Protein AF-A0A9D2TYX4-F1 (afdb_monomer_lite)

Foldseek 3Di:
DLVVVLVVQLLVLLLVLVQLVVCCCQVQVDCQPLDPVSVVVLCVLSNVLSNVVSVCCVPVVDDPVCSVVSSLVSQLVSLCVRDPPPSVVSSVSSQLSCLVVVLVVVVVVVVCVVVVVCPPVCVPVCVVVVSVVSVVVVCCCVPVVPVVVVVSSVVSVVDHDDPVSVVVSSVNSNVSSVVVVVVVVVVVVVVVVVVVVVVVVVD

Sequence (203 aa):
MILLNIFGSALGILQVSLVLCLFARYIYLEKGFSSLRQLKLFWGIAAGISLVGTVCQEIFGFMEDYLLLIIISIFSFYIILTREKKRIRGIFLLFPILGFVISVFFFIVLGPLLAGYYDIESEFAWYPLMDIFAWALLLFFFFAGKNWRQKLREGGRQRSLSLWERWLLNISGIFLLILVIMLLSFKDLFTTREEGVTFLLAG

Structure (mmCIF, N/CA/C/O backbone):
data_AF-A0A9D2TYX4-F1
#
_entry.id   AF-A0A9D2TYX4-F1
#
loop_
_atom_site.group_PDB
_atom_site.id
_atom_site.type_symbol
_atom_site.label_atom_id
_atom_site.label_alt_id
_atom_site.label_comp_id
_atom_site.label_asym_id
_atom_site.label_entity_id
_atom_site.label_seq_id
_atom_site.pdbx_PDB_ins_code
_atom_site.Cartn_x
_atom_site.Cartn_y
_atom_site.Cartn_z
_atom_site.occupancy
_atom_site.B_iso_or_equiv
_atom_site.auth_seq_id
_atom_site.auth_comp_id
_atom_site.auth_asym_id
_atom_site.auth_atom_id
_atom_site.pdbx_PDB_model_num
ATOM 1 N N . MET A 1 1 ? 0.449 12.430 -27.020 1.00 65.31 1 MET A N 1
ATOM 2 C CA . MET A 1 1 ? 1.423 11.625 -26.253 1.00 65.31 1 MET A CA 1
ATOM 3 C C . MET A 1 1 ? 1.577 12.128 -24.827 1.00 65.31 1 MET A C 1
ATOM 5 O O . MET A 1 1 ? 1.196 11.389 -23.940 1.00 65.31 1 MET A O 1
ATOM 9 N N . ILE A 1 2 ? 1.994 13.378 -24.597 1.00 71.50 2 ILE A N 1
ATOM 10 C CA . ILE A 1 2 ? 2.247 13.930 -23.245 1.00 71.50 2 ILE A CA 1
ATOM 11 C C . ILE A 1 2 ? 1.057 13.753 -22.282 1.00 71.50 2 ILE A C 1
ATOM 13 O O . ILE A 1 2 ? 1.204 13.181 -21.211 1.00 71.50 2 ILE A O 1
ATOM 17 N N . LEU A 1 3 ? -0.157 14.146 -22.690 1.00 72.75 3 LEU A N 1
ATOM 18 C CA . LEU A 1 3 ? -1.364 13.947 -21.872 1.00 72.75 3 LEU A CA 1
ATOM 19 C C . LEU A 1 3 ? -1.602 12.473 -21.504 1.00 72.75 3 LEU A C 1
ATOM 21 O O . LEU A 1 3 ? -1.944 12.178 -20.366 1.00 72.75 3 LEU A O 1
ATOM 25 N N . LEU A 1 4 ? -1.395 11.546 -22.443 1.00 76.62 4 LEU A N 1
ATOM 26 C CA . LEU A 1 4 ? -1.584 10.113 -22.203 1.00 76.62 4 LEU A CA 1
ATOM 27 C C . LEU A 1 4 ? -0.583 9.589 -21.158 1.00 76.62 4 LEU A C 1
ATOM 29 O O . LEU A 1 4 ? -0.974 8.827 -20.279 1.00 76.62 4 LEU A O 1
ATOM 33 N N . ASN A 1 5 ? 0.669 10.048 -21.221 1.00 73.56 5 ASN A N 1
ATOM 34 C CA . ASN A 1 5 ? 1.721 9.681 -20.271 1.00 73.56 5 ASN A CA 1
ATOM 35 C C . ASN A 1 5 ? 1.427 10.225 -18.868 1.00 73.56 5 ASN A C 1
ATOM 37 O O . ASN A 1 5 ? 1.497 9.474 -17.900 1.00 73.56 5 ASN A O 1
ATOM 41 N N . ILE A 1 6 ? 0.991 11.486 -18.764 1.00 75.69 6 ILE A N 1
ATOM 42 C CA . ILE A 1 6 ? 0.564 12.094 -17.492 1.00 75.69 6 ILE A CA 1
ATOM 43 C C . ILE A 1 6 ? -0.551 11.264 -16.851 1.00 75.69 6 ILE A C 1
ATOM 45 O O . ILE A 1 6 ? -0.474 10.916 -15.672 1.00 75.69 6 ILE A O 1
ATOM 49 N N . PHE A 1 7 ? -1.581 10.916 -17.629 1.00 79.19 7 PHE A N 1
ATOM 50 C CA . PHE A 1 7 ? -2.693 10.108 -17.131 1.00 79.19 7 PHE A CA 1
ATOM 51 C C . PHE A 1 7 ? -2.252 8.696 -16.730 1.00 79.19 7 PHE A C 1
ATOM 53 O O . PHE A 1 7 ? -2.659 8.227 -15.668 1.00 79.19 7 PHE A O 1
ATOM 60 N N . GLY A 1 8 ? -1.412 8.036 -17.530 1.00 78.12 8 GLY A N 1
ATOM 61 C CA . GLY A 1 8 ? -0.880 6.706 -17.222 1.00 78.12 8 GLY A CA 1
ATOM 62 C C . GLY A 1 8 ? -0.076 6.686 -15.921 1.00 78.12 8 GLY A C 1
ATOM 63 O O . GLY A 1 8 ? -0.387 5.918 -15.010 1.00 78.12 8 GLY A O 1
ATOM 64 N N . SER A 1 9 ? 0.890 7.595 -15.781 1.00 78.25 9 SER A N 1
ATOM 65 C CA . SER A 1 9 ? 1.725 7.711 -14.580 1.00 78.25 9 SER A CA 1
ATOM 66 C C . SER A 1 9 ? 0.902 8.061 -13.338 1.00 78.25 9 SER A C 1
ATOM 68 O O . SER A 1 9 ? 1.086 7.465 -12.274 1.00 78.25 9 SER A O 1
ATOM 70 N N . ALA A 1 10 ? -0.067 8.975 -13.463 1.00 82.12 10 ALA A N 1
ATOM 71 C CA . ALA A 1 10 ? -0.960 9.319 -12.360 1.00 82.12 10 ALA A CA 1
ATOM 72 C C . ALA A 1 10 ? -1.821 8.121 -11.926 1.00 82.12 10 ALA A C 1
ATOM 74 O O . ALA A 1 10 ? -1.991 7.895 -10.727 1.00 82.12 10 ALA A O 1
ATOM 75 N N . LEU A 1 11 ? -2.326 7.321 -12.873 1.00 84.75 11 LEU A N 1
ATOM 76 C CA . LEU A 1 11 ? -3.083 6.103 -12.572 1.00 84.75 11 LEU A CA 1
ATOM 77 C C . LEU A 1 11 ? -2.234 5.064 -11.835 1.00 84.75 11 LEU A C 1
ATOM 79 O O . LEU A 1 11 ? -2.711 4.514 -10.842 1.00 84.75 11 LEU A O 1
ATOM 83 N N . GLY A 1 12 ? -0.980 4.851 -12.238 1.00 83.94 12 GLY A N 1
ATOM 84 C CA . GLY A 1 12 ? -0.058 3.964 -11.517 1.00 83.94 12 GLY A CA 1
ATOM 85 C C . GLY A 1 12 ? 0.179 4.423 -10.072 1.00 83.94 12 GLY A C 1
ATOM 86 O O . GLY A 1 12 ? 0.023 3.648 -9.125 1.00 83.94 12 GLY A O 1
ATOM 87 N N . ILE A 1 13 ? 0.445 5.720 -9.869 1.00 86.62 13 ILE A N 1
ATOM 88 C CA . ILE A 1 13 ? 0.614 6.313 -8.528 1.00 86.62 13 ILE A CA 1
ATOM 89 C C . ILE A 1 13 ? -0.650 6.123 -7.678 1.00 86.62 13 ILE A C 1
ATOM 91 O O . ILE A 1 13 ? -0.563 5.765 -6.495 1.00 86.62 13 ILE A O 1
ATOM 95 N N . LEU A 1 14 ? -1.829 6.346 -8.266 1.00 89.31 14 LEU A N 1
ATOM 96 C CA . LEU A 1 14 ? -3.120 6.144 -7.606 1.00 89.31 14 LEU A CA 1
ATOM 97 C C . LEU A 1 14 ? -3.316 4.685 -7.199 1.00 89.31 14 LEU A C 1
ATOM 99 O O . LEU A 1 14 ? -3.740 4.421 -6.071 1.00 89.31 14 LEU A O 1
ATOM 103 N N . GLN A 1 15 ? -2.993 3.752 -8.092 1.00 89.56 15 GLN A N 1
ATOM 104 C CA . GLN A 1 15 ? -3.137 2.322 -7.864 1.00 89.56 15 GLN A CA 1
ATOM 105 C C . GLN A 1 15 ? -2.280 1.862 -6.681 1.00 89.56 15 GLN A C 1
ATOM 107 O O . GLN A 1 15 ? -2.814 1.300 -5.720 1.00 89.56 15 GLN A O 1
ATOM 112 N N . VAL A 1 16 ? -0.977 2.166 -6.691 1.00 89.12 16 VAL A N 1
ATOM 113 C CA . VAL A 1 16 ? -0.064 1.771 -5.606 1.00 89.12 16 VAL A CA 1
ATOM 114 C C . VAL A 1 16 ? -0.482 2.424 -4.290 1.00 89.12 16 VAL A C 1
ATOM 116 O O . VAL A 1 16 ? -0.593 1.749 -3.263 1.00 89.12 16 VAL A O 1
ATOM 119 N N . SER A 1 17 ? -0.814 3.718 -4.313 1.00 90.94 17 SER A N 1
ATOM 120 C CA . SER A 1 17 ? -1.283 4.437 -3.122 1.00 90.94 17 SER A CA 1
ATOM 121 C C . SER A 1 17 ? -2.549 3.811 -2.532 1.00 90.94 17 SER A C 1
ATOM 123 O O . SER A 1 17 ? -2.667 3.691 -1.309 1.00 90.94 17 SER A O 1
ATOM 125 N N . LEU A 1 18 ? -3.485 3.380 -3.384 1.00 90.75 18 LEU A N 1
ATOM 126 C CA . LEU A 1 18 ? -4.715 2.709 -2.971 1.00 90.75 18 LEU A CA 1
ATOM 127 C C . LEU A 1 18 ? -4.411 1.346 -2.339 1.00 90.75 18 LEU A C 1
ATOM 129 O O . LEU A 1 18 ? -4.981 1.029 -1.295 1.00 90.75 18 LEU A O 1
ATOM 133 N N . VAL A 1 19 ? -3.488 0.566 -2.906 1.00 91.12 19 VAL A N 1
ATOM 134 C CA . VAL A 1 19 ? -3.068 -0.727 -2.341 1.00 91.12 19 VAL A CA 1
ATOM 135 C C . VAL A 1 19 ? -2.456 -0.551 -0.949 1.00 91.12 19 VAL A C 1
ATOM 137 O O . VAL A 1 19 ? -2.901 -1.212 -0.008 1.00 91.12 19 VAL A O 1
ATOM 140 N N . LEU A 1 20 ? -1.517 0.387 -0.768 1.00 91.50 20 LEU A N 1
ATOM 141 C CA . LEU A 1 20 ? -0.913 0.682 0.545 1.00 91.50 20 LEU A CA 1
ATOM 142 C C . LEU A 1 20 ? -1.977 1.044 1.588 1.00 91.50 20 LEU A C 1
ATOM 144 O O . LEU A 1 20 ? -1.961 0.600 2.738 1.00 91.50 20 LEU A O 1
ATOM 148 N N . CYS A 1 21 ? -2.947 1.836 1.157 1.00 89.19 21 CYS A N 1
ATOM 149 C CA . CYS A 1 21 ? -4.082 2.275 1.944 1.00 89.19 21 CYS A CA 1
ATOM 150 C C . CYS A 1 21 ? -5.038 1.133 2.332 1.00 89.19 21 CYS A C 1
ATOM 152 O O . CYS A 1 21 ? -5.519 1.074 3.470 1.00 89.19 21 CYS A O 1
ATOM 154 N N . LEU A 1 22 ? -5.290 0.194 1.418 1.00 89.19 22 LEU A N 1
ATOM 155 C CA . LEU A 1 22 ? -6.061 -1.018 1.689 1.00 89.19 22 LEU A CA 1
ATOM 156 C C . LEU A 1 22 ? -5.319 -1.940 2.662 1.00 89.19 22 LEU A C 1
ATOM 158 O O . LEU A 1 22 ? -5.944 -2.445 3.595 1.00 89.19 22 LEU A O 1
ATOM 162 N N . PHE A 1 23 ? -4.001 -2.092 2.523 1.00 90.25 23 PHE A N 1
ATOM 163 C CA . PHE A 1 23 ? -3.167 -2.805 3.496 1.00 90.25 23 PHE A CA 1
ATOM 164 C C . PHE A 1 23 ? -3.263 -2.169 4.886 1.00 90.25 23 PHE A C 1
ATOM 166 O O . PHE A 1 23 ? -3.543 -2.857 5.872 1.00 90.25 23 PHE A O 1
ATOM 173 N N . ALA A 1 24 ? -3.133 -0.842 4.967 1.00 88.88 24 ALA A N 1
ATOM 174 C CA . ALA A 1 24 ? -3.311 -0.112 6.217 1.00 88.88 24 ALA A CA 1
ATOM 175 C C . ALA A 1 24 ? -4.700 -0.381 6.831 1.00 88.88 24 ALA A C 1
ATOM 177 O O . ALA A 1 24 ? -4.830 -0.626 8.031 1.00 88.88 24 ALA A O 1
ATOM 178 N N . ARG A 1 25 ? -5.756 -0.389 6.009 1.00 85.94 25 ARG A N 1
ATOM 179 C CA . ARG A 1 25 ? -7.133 -0.605 6.468 1.00 85.94 25 ARG A CA 1
ATOM 180 C C . ARG A 1 25 ? -7.414 -2.036 6.916 1.00 85.94 25 ARG A C 1
ATOM 182 O O . ARG A 1 25 ? -8.046 -2.212 7.953 1.00 85.94 25 ARG A O 1
ATOM 189 N N . TYR A 1 26 ? -7.053 -3.028 6.113 1.00 86.81 26 TYR A N 1
ATOM 190 C CA . TYR A 1 26 ? -7.535 -4.401 6.284 1.00 86.81 26 TYR A CA 1
ATOM 191 C C . TYR A 1 26 ? -6.535 -5.305 7.002 1.00 86.81 26 TYR A C 1
ATOM 193 O O . TYR A 1 26 ? -6.971 -6.206 7.710 1.00 86.81 26 TYR A O 1
ATOM 201 N N . ILE A 1 27 ? -5.231 -5.035 6.892 1.00 88.00 27 ILE A N 1
ATOM 202 C CA . ILE A 1 27 ? -4.195 -5.790 7.614 1.00 88.00 27 ILE A CA 1
ATOM 203 C C . ILE A 1 27 ? -3.869 -5.099 8.934 1.00 88.00 27 ILE A C 1
ATOM 205 O O . ILE A 1 27 ? -3.922 -5.721 9.990 1.00 88.00 27 ILE A O 1
ATOM 209 N N . TYR A 1 28 ? -3.622 -3.787 8.896 1.00 86.88 28 TYR A N 1
ATOM 210 C CA . TYR A 1 28 ? -3.298 -3.002 10.093 1.00 86.88 28 TYR A CA 1
ATOM 211 C C . TYR A 1 28 ? -4.521 -2.493 10.870 1.00 86.88 28 TYR A C 1
ATOM 213 O O . TYR A 1 28 ? -4.373 -1.892 11.938 1.00 86.88 28 TYR A O 1
ATOM 221 N N . LEU A 1 29 ? -5.733 -2.759 10.369 1.00 84.81 29 LEU A N 1
ATOM 222 C CA . LEU A 1 29 ? -7.009 -2.342 10.965 1.00 84.81 29 LEU A CA 1
ATOM 223 C C . LEU A 1 29 ? -7.113 -0.823 11.208 1.00 84.81 29 LEU A C 1
ATOM 225 O O . LEU A 1 29 ? -7.817 -0.367 12.115 1.00 84.81 29 LEU A O 1
ATOM 229 N N . GLU A 1 30 ? -6.448 -0.011 10.380 1.00 82.88 30 GLU A N 1
ATOM 230 C CA . GLU A 1 30 ? -6.514 1.445 10.482 1.00 82.88 30 GLU A CA 1
ATOM 231 C C . GLU A 1 30 ? -7.922 1.965 10.196 1.00 82.88 30 GLU A C 1
ATOM 233 O O . GLU A 1 30 ? -8.613 1.540 9.268 1.00 82.88 30 GLU A O 1
ATOM 238 N N . LYS A 1 31 ? -8.369 2.948 10.980 1.00 72.56 31 LYS A N 1
ATOM 239 C CA . LYS A 1 31 ? -9.714 3.535 10.838 1.00 72.56 31 LYS A CA 1
ATOM 240 C C . LYS A 1 31 ? -9.841 4.499 9.651 1.00 72.56 31 LYS A C 1
ATOM 242 O O . LYS A 1 31 ? -10.948 4.959 9.375 1.00 72.56 31 LYS A O 1
ATOM 247 N N . GLY A 1 32 ? -8.737 4.763 8.945 1.00 64.88 32 GLY A N 1
ATOM 248 C CA . GLY A 1 32 ? -8.647 5.725 7.850 1.00 64.88 32 GLY A CA 1
ATOM 249 C C . GLY A 1 32 ? -9.664 5.495 6.735 1.00 64.88 32 GLY A C 1
ATOM 250 O O . GLY A 1 32 ? -10.286 6.452 6.330 1.00 64.88 32 GLY A O 1
ATOM 251 N N . PHE A 1 33 ? -9.951 4.259 6.309 1.00 66.62 33 PHE A N 1
ATOM 252 C CA . PHE A 1 33 ? -10.862 3.970 5.175 1.00 66.62 33 PHE A CA 1
ATOM 253 C C . PHE A 1 33 ? -12.260 3.485 5.582 1.00 66.62 33 PHE A C 1
ATOM 255 O O . PHE A 1 33 ? -12.895 2.690 4.887 1.00 66.62 33 PHE A O 1
ATOM 262 N N . SER A 1 34 ? -12.751 3.891 6.749 1.00 69.44 34 SER A N 1
ATOM 263 C CA . SER A 1 34 ? -14.012 3.348 7.274 1.00 69.44 34 SER A CA 1
ATOM 264 C C . SER A 1 34 ? -15.266 4.022 6.704 1.00 69.44 34 SER A C 1
ATOM 266 O O . SER A 1 34 ? -16.333 3.402 6.680 1.00 69.44 34 SER A O 1
ATOM 268 N N . SER A 1 35 ? -15.145 5.265 6.229 1.00 77.38 35 SER A N 1
ATOM 269 C CA . SER A 1 35 ? -16.269 6.092 5.778 1.00 77.38 35 SER A CA 1
ATOM 270 C C . SER A 1 35 ? -16.108 6.590 4.340 1.00 77.38 35 SER A C 1
ATOM 272 O O . SER A 1 35 ? -14.998 6.823 3.861 1.00 77.38 35 SER A O 1
ATOM 274 N N . LEU A 1 36 ? -17.239 6.845 3.671 1.00 79.88 36 LEU A N 1
ATOM 275 C CA . LEU A 1 36 ? -17.269 7.485 2.348 1.00 79.88 36 LEU A CA 1
ATOM 276 C C . LEU A 1 36 ? -16.552 8.842 2.346 1.00 79.88 36 LEU A C 1
ATOM 278 O O . LEU A 1 36 ? -15.912 9.190 1.360 1.00 79.88 36 LEU A O 1
ATOM 282 N N . ARG A 1 37 ? -16.620 9.595 3.452 1.00 85.06 37 ARG A N 1
ATOM 283 C CA . ARG A 1 37 ? -15.912 10.874 3.600 1.00 85.06 37 ARG A CA 1
ATOM 284 C C . ARG A 1 37 ? -14.400 10.691 3.506 1.00 85.06 37 ARG A C 1
ATOM 286 O O . ARG A 1 37 ? -13.745 11.442 2.795 1.00 85.06 37 ARG A O 1
ATOM 293 N N . GLN A 1 38 ? -13.856 9.691 4.191 1.00 84.25 38 GLN A N 1
ATOM 294 C CA . GLN A 1 38 ? -12.421 9.424 4.148 1.00 84.25 38 GLN A CA 1
ATOM 295 C C . GLN A 1 38 ? -11.973 8.847 2.800 1.00 84.25 38 GLN A C 1
ATOM 297 O O . GLN A 1 38 ? -10.865 9.133 2.362 1.00 84.25 38 GLN A O 1
ATOM 302 N N . LEU A 1 39 ? -12.835 8.086 2.117 1.00 83.44 39 LEU A N 1
ATOM 303 C CA . LEU A 1 39 ? -12.570 7.635 0.749 1.00 83.44 39 LEU A CA 1
ATOM 304 C C . LEU A 1 39 ? -12.525 8.819 -0.231 1.00 83.44 39 LEU A C 1
ATOM 306 O O . LEU A 1 39 ? -11.609 8.905 -1.037 1.00 83.44 39 LEU A O 1
ATOM 310 N N . LYS A 1 40 ? -13.469 9.766 -0.131 1.00 87.06 40 LYS A N 1
ATOM 311 C CA . LYS A 1 40 ? -13.439 11.013 -0.919 1.00 87.06 40 LYS A CA 1
ATOM 312 C C . LYS A 1 40 ? -12.183 11.836 -0.629 1.00 87.06 40 LYS A C 1
ATOM 314 O O . LYS A 1 40 ? -11.582 12.369 -1.552 1.00 87.06 40 LYS A O 1
ATOM 319 N N . LEU A 1 41 ? -11.777 11.907 0.640 1.00 88.56 41 LEU A N 1
ATOM 320 C CA . LEU A 1 41 ? -10.549 12.585 1.056 1.00 88.56 41 LEU A CA 1
ATOM 321 C C . LEU A 1 41 ? -9.305 11.920 0.454 1.00 88.56 41 LEU A C 1
ATOM 323 O O . LEU A 1 41 ? -8.443 12.628 -0.052 1.00 88.56 41 LEU A O 1
ATOM 327 N N . PHE A 1 42 ? -9.239 10.583 0.446 1.00 89.06 42 PHE A N 1
ATOM 328 C CA . PHE A 1 42 ? -8.178 9.852 -0.250 1.00 89.06 42 PHE A CA 1
ATOM 329 C C . PHE A 1 42 ? -8.129 10.227 -1.731 1.00 89.06 42 PHE A C 1
ATOM 331 O O . PHE A 1 42 ? -7.084 10.661 -2.198 1.00 89.06 42 PHE A O 1
ATOM 338 N N . TRP A 1 43 ? -9.255 10.122 -2.445 1.00 89.06 43 TRP A N 1
ATOM 339 C CA . TRP A 1 43 ? -9.301 10.437 -3.874 1.00 89.06 43 TRP A CA 1
ATOM 340 C C . TRP A 1 43 ? -8.888 11.880 -4.167 1.00 89.06 43 TRP A C 1
ATOM 342 O O . TRP A 1 43 ? -8.143 12.103 -5.112 1.00 89.06 43 TRP A O 1
ATOM 352 N N . GLY A 1 44 ? -9.300 12.842 -3.336 1.00 89.06 44 GLY A N 1
ATOM 353 C CA . GLY A 1 44 ? -8.898 14.242 -3.483 1.00 89.06 44 GLY A CA 1
ATOM 354 C C . GLY A 1 44 ? -7.390 14.457 -3.317 1.00 89.06 44 GLY A C 1
ATOM 355 O O . GLY A 1 44 ? -6.771 15.103 -4.157 1.00 89.06 44 GLY A O 1
ATOM 356 N N . ILE A 1 45 ? -6.784 13.884 -2.270 1.00 89.31 45 ILE A N 1
ATOM 357 C CA . ILE A 1 45 ? -5.334 13.990 -2.026 1.00 89.31 45 ILE A CA 1
ATOM 358 C C . ILE A 1 45 ? -4.555 13.279 -3.124 1.00 89.31 45 ILE A C 1
ATOM 360 O O . ILE A 1 45 ? -3.616 13.838 -3.681 1.00 89.31 45 ILE A O 1
ATOM 364 N N . ALA A 1 46 ? -4.941 12.043 -3.424 1.00 88.31 46 ALA A N 1
ATOM 365 C CA . ALA A 1 46 ? -4.209 11.198 -4.342 1.00 88.31 46 ALA A CA 1
ATOM 366 C C . ALA A 1 46 ? -4.288 11.760 -5.769 1.00 88.31 46 ALA A C 1
ATOM 368 O O . ALA A 1 46 ? -3.254 11.862 -6.420 1.00 88.31 46 ALA A O 1
ATOM 369 N N . ALA A 1 47 ? -5.459 12.225 -6.224 1.00 87.94 47 ALA A N 1
ATOM 370 C CA . ALA A 1 47 ? -5.598 12.884 -7.525 1.00 87.94 47 ALA A CA 1
ATOM 371 C C . ALA A 1 47 ? -4.852 14.226 -7.577 1.00 87.94 47 ALA A C 1
ATOM 373 O O . ALA A 1 47 ? -4.157 14.496 -8.548 1.00 87.94 47 ALA A O 1
ATOM 374 N N . GLY A 1 48 ? -4.944 15.047 -6.524 1.00 87.50 48 GLY A N 1
ATOM 375 C CA . GLY A 1 48 ? -4.259 16.339 -6.476 1.00 87.50 48 GLY A CA 1
ATOM 376 C C . GLY A 1 48 ? -2.736 16.202 -6.521 1.00 87.50 48 GLY A C 1
ATOM 377 O O . GLY A 1 48 ? -2.088 16.809 -7.368 1.00 87.50 48 GLY A O 1
ATOM 378 N N . ILE A 1 49 ? -2.162 15.373 -5.644 1.00 87.62 49 ILE A N 1
ATOM 379 C CA . ILE A 1 49 ? -0.707 15.189 -5.563 1.00 87.62 49 ILE A CA 1
ATOM 380 C C . ILE A 1 49 ? -0.175 14.449 -6.797 1.00 87.62 49 ILE A C 1
ATOM 382 O O . ILE A 1 49 ? 0.871 14.836 -7.308 1.00 87.62 49 ILE A O 1
ATOM 386 N N . SER A 1 50 ? -0.874 13.425 -7.305 1.00 84.88 50 SER A N 1
ATOM 387 C CA . SER A 1 50 ? -0.424 12.713 -8.515 1.00 84.88 50 SER A CA 1
ATOM 388 C C . SER A 1 50 ? -0.434 13.614 -9.749 1.00 84.88 50 SER A C 1
ATOM 390 O O . SER A 1 50 ? 0.531 13.598 -10.508 1.00 84.88 50 SER A O 1
ATOM 392 N N . LEU A 1 51 ? -1.465 14.445 -9.928 1.00 83.81 51 LEU A N 1
ATOM 393 C CA . LEU A 1 51 ? -1.562 15.352 -11.071 1.00 83.81 51 LEU A CA 1
ATOM 394 C C . LEU A 1 51 ? -0.510 16.463 -10.989 1.00 83.81 51 LEU A C 1
ATOM 396 O O . LEU A 1 51 ? 0.182 16.715 -11.968 1.00 83.81 51 LEU A O 1
ATOM 400 N N . VAL A 1 52 ? -0.321 17.081 -9.818 1.00 84.50 52 VAL A N 1
ATOM 401 C CA . VAL A 1 52 ? 0.743 18.084 -9.636 1.00 84.50 52 VAL A CA 1
ATOM 402 C C . VAL A 1 52 ? 2.123 17.456 -9.833 1.00 84.50 52 VAL A C 1
ATOM 404 O O . VAL A 1 52 ? 2.940 18.015 -10.556 1.00 84.50 52 VAL A O 1
ATOM 407 N N . GLY A 1 53 ? 2.375 16.284 -9.245 1.00 80.44 53 GLY A N 1
ATOM 408 C CA . GLY A 1 53 ? 3.660 15.591 -9.357 1.00 80.44 53 GLY A CA 1
ATOM 409 C C . GLY A 1 53 ? 4.015 15.228 -10.799 1.00 80.44 53 GLY A C 1
ATOM 410 O O . GLY A 1 53 ? 5.116 15.528 -11.247 1.00 80.44 53 GLY A O 1
ATOM 411 N N . THR A 1 54 ? 3.066 14.660 -11.547 1.00 79.44 54 THR A N 1
ATOM 412 C CA . THR A 1 54 ? 3.270 14.279 -12.958 1.00 79.44 54 THR A CA 1
ATOM 413 C C . THR A 1 54 ? 3.400 15.487 -13.886 1.00 79.44 54 THR A C 1
ATOM 415 O O . THR A 1 54 ? 4.248 15.486 -14.772 1.00 79.44 54 THR A O 1
ATOM 418 N N . VAL A 1 55 ? 2.635 16.561 -13.661 1.00 81.69 55 VAL A N 1
ATOM 419 C CA . VAL A 1 55 ? 2.792 17.815 -14.419 1.00 81.69 55 VAL A CA 1
ATOM 420 C C . VAL A 1 55 ? 4.150 18.458 -14.140 1.00 81.69 55 VAL A C 1
ATOM 422 O O . VAL A 1 55 ? 4.818 18.906 -15.069 1.00 81.69 55 VAL A O 1
ATOM 425 N N . CYS A 1 56 ? 4.592 18.482 -12.879 1.00 80.00 56 CYS A N 1
ATOM 426 C CA . CYS A 1 56 ? 5.923 18.973 -12.537 1.00 80.00 56 CYS A CA 1
ATOM 427 C C . CYS A 1 56 ? 7.026 18.128 -13.189 1.00 80.00 56 CYS A C 1
ATOM 429 O O . CYS A 1 56 ? 8.002 18.694 -13.674 1.00 80.00 56 CYS A O 1
ATOM 431 N N . GLN A 1 57 ? 6.865 16.805 -13.236 1.00 79.00 57 GLN A N 1
ATOM 432 C CA . GLN A 1 57 ? 7.806 15.907 -13.903 1.00 79.00 57 GLN A CA 1
ATOM 433 C C . GLN A 1 57 ? 7.941 16.228 -15.397 1.00 79.00 57 GLN A C 1
ATOM 435 O O . GLN A 1 57 ? 9.052 16.432 -15.873 1.00 79.00 57 GLN A O 1
ATOM 440 N N . GLU A 1 58 ? 6.826 16.353 -16.116 1.00 77.19 58 GLU A N 1
ATOM 441 C CA . GLU A 1 58 ? 6.828 16.620 -17.563 1.00 77.19 58 GLU A CA 1
ATOM 442 C C . GLU A 1 58 ? 7.317 18.034 -17.921 1.00 77.19 58 GLU A C 1
ATOM 444 O O . GLU A 1 58 ? 7.955 18.223 -18.952 1.00 77.19 58 GLU A O 1
ATOM 449 N N . ILE A 1 59 ? 7.035 19.043 -17.086 1.00 78.62 59 ILE A N 1
ATOM 450 C CA . ILE A 1 59 ? 7.414 20.441 -17.369 1.00 78.62 59 ILE A CA 1
ATOM 451 C C . ILE A 1 59 ? 8.863 20.736 -16.975 1.00 78.62 59 ILE A C 1
ATOM 453 O O . ILE A 1 59 ? 9.565 21.437 -17.701 1.00 78.62 59 ILE A O 1
ATOM 457 N N . PHE A 1 60 ? 9.301 20.255 -15.811 1.00 77.50 60 PHE A N 1
ATOM 458 C CA . PHE A 1 60 ? 10.617 20.588 -15.256 1.00 77.50 60 PHE A CA 1
ATOM 459 C C . PHE A 1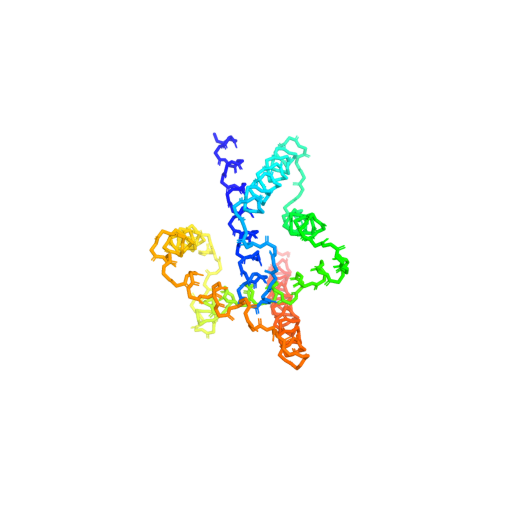 60 ? 11.653 19.477 -15.456 1.00 77.50 60 PHE A C 1
ATOM 461 O O . PHE A 1 60 ? 12.812 19.674 -15.099 1.00 77.50 60 PHE A O 1
ATOM 468 N N . GLY A 1 61 ? 11.260 18.323 -16.007 1.00 69.25 61 GLY A N 1
ATOM 469 C CA . GLY A 1 61 ? 12.157 17.186 -16.215 1.00 69.25 61 GLY A CA 1
ATOM 470 C C . GLY A 1 61 ? 12.673 16.580 -14.908 1.00 69.25 61 GLY A C 1
ATOM 471 O O . GLY A 1 61 ? 13.811 16.122 -14.858 1.00 69.25 61 GLY A O 1
ATOM 472 N N . PHE A 1 62 ? 11.883 16.623 -13.827 1.00 61.31 62 PHE A N 1
ATOM 473 C CA . PHE A 1 62 ? 12.286 16.004 -12.559 1.00 61.31 62 PHE A CA 1
ATOM 474 C C . PHE A 1 62 ? 12.522 14.492 -12.746 1.00 61.31 62 PHE A C 1
ATOM 476 O O . PHE A 1 62 ? 11.714 13.812 -13.373 1.00 61.31 62 PHE A O 1
ATOM 483 N N . MET A 1 63 ? 13.632 13.985 -12.194 1.00 56.38 63 MET A N 1
ATOM 484 C CA . MET A 1 63 ? 14.101 12.594 -12.324 1.00 56.38 63 MET A CA 1
ATOM 485 C C . MET A 1 63 ? 13.073 11.551 -11.837 1.00 56.38 63 MET A C 1
ATOM 487 O O . MET A 1 63 ? 12.258 11.819 -10.954 1.00 56.38 63 MET A O 1
ATOM 491 N N . GLU A 1 64 ? 13.147 10.328 -12.369 1.00 55.31 64 GLU A N 1
ATOM 492 C CA . GLU A 1 64 ? 12.280 9.180 -12.030 1.00 55.31 64 GLU A CA 1
ATOM 493 C C . GLU A 1 64 ? 12.277 8.818 -10.524 1.00 55.31 64 GLU A C 1
ATOM 495 O O . GLU A 1 64 ? 11.307 8.256 -10.005 1.00 55.31 64 GLU A O 1
ATOM 500 N N . ASP A 1 65 ? 13.304 9.250 -9.787 1.00 61.84 65 ASP A N 1
ATOM 501 C CA . ASP A 1 65 ? 13.526 8.983 -8.360 1.00 61.84 65 ASP A CA 1
ATOM 502 C C . ASP A 1 65 ? 12.437 9.539 -7.418 1.00 61.84 65 ASP A C 1
ATOM 504 O O . ASP A 1 65 ? 12.315 9.122 -6.261 1.00 61.84 65 ASP A O 1
ATOM 508 N N . TYR A 1 66 ? 11.606 10.478 -7.882 1.00 73.50 66 TYR A N 1
ATOM 509 C CA . TYR A 1 66 ? 10.588 11.119 -7.042 1.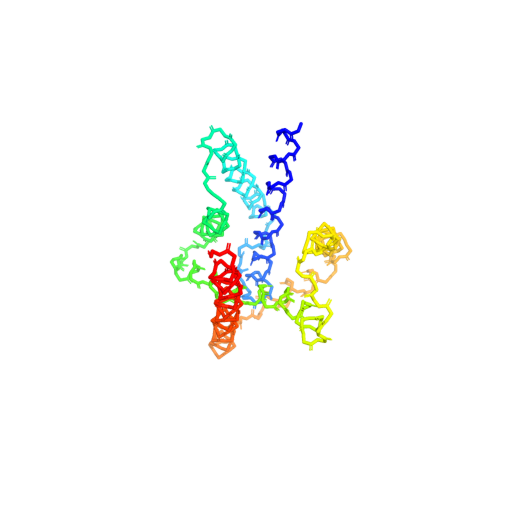00 73.50 66 TYR A CA 1
ATOM 510 C C . TYR A 1 66 ? 9.285 10.323 -6.909 1.00 73.50 66 TYR A C 1
ATOM 512 O O . TYR A 1 66 ? 8.454 10.666 -6.061 1.00 73.50 66 TYR A O 1
ATOM 520 N N . LEU A 1 67 ? 9.092 9.243 -7.673 1.00 78.06 67 LEU A N 1
ATOM 521 C CA . LEU A 1 67 ? 7.862 8.443 -7.626 1.00 78.06 67 LEU A CA 1
ATOM 522 C C . LEU A 1 67 ? 7.603 7.886 -6.217 1.00 78.06 67 LEU A C 1
ATOM 524 O O . LEU A 1 67 ? 6.500 8.024 -5.677 1.00 78.06 67 LEU A O 1
ATOM 528 N N . LEU A 1 68 ? 8.636 7.332 -5.575 1.00 80.38 68 LEU A N 1
ATOM 529 C CA . LEU A 1 68 ? 8.546 6.846 -4.196 1.00 80.38 68 LEU A CA 1
ATOM 530 C C . LEU A 1 68 ? 8.167 7.983 -3.236 1.00 80.38 68 LEU A C 1
ATOM 532 O O . LEU A 1 68 ? 7.324 7.804 -2.357 1.00 80.38 68 LEU A O 1
ATOM 536 N N . LEU A 1 69 ? 8.748 9.169 -3.425 1.00 85.38 69 LEU A N 1
ATOM 537 C CA . LEU A 1 69 ? 8.492 10.338 -2.587 1.00 85.38 69 LEU A CA 1
ATOM 538 C C . LEU A 1 69 ? 7.050 10.846 -2.732 1.00 85.38 69 LEU A C 1
ATOM 540 O O . LEU A 1 69 ? 6.431 11.230 -1.735 1.00 85.38 69 LEU A O 1
ATOM 544 N N . ILE A 1 70 ? 6.483 10.782 -3.939 1.00 87.12 70 ILE A N 1
ATOM 545 C CA . ILE A 1 70 ? 5.070 11.087 -4.195 1.00 87.12 70 ILE A CA 1
ATOM 546 C C . ILE A 1 70 ? 4.168 10.098 -3.448 1.00 87.12 70 ILE A C 1
ATOM 548 O O . ILE A 1 70 ? 3.254 10.518 -2.734 1.00 87.12 70 ILE A O 1
ATOM 552 N N . ILE A 1 71 ? 4.448 8.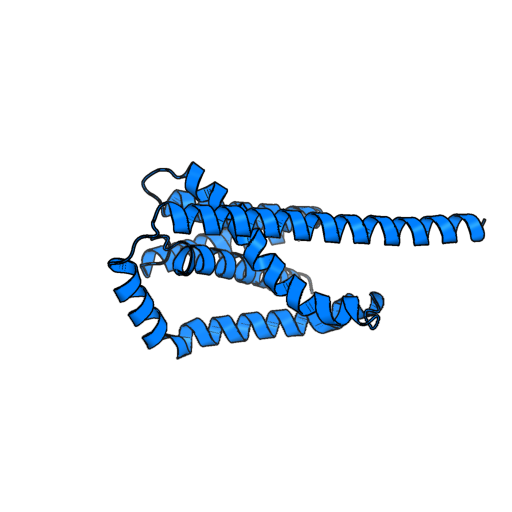795 -3.543 1.00 88.50 71 ILE A N 1
ATOM 553 C CA . ILE A 1 71 ? 3.679 7.753 -2.845 1.00 88.50 71 ILE A CA 1
ATOM 554 C C . ILE A 1 71 ? 3.769 7.933 -1.321 1.00 88.50 71 ILE A C 1
ATOM 556 O O . ILE A 1 71 ? 2.743 7.913 -0.630 1.00 88.50 71 ILE A O 1
ATOM 560 N N . ILE A 1 72 ? 4.978 8.171 -0.793 1.00 89.81 72 ILE A N 1
ATOM 561 C CA . ILE A 1 72 ? 5.209 8.477 0.626 1.00 89.81 72 ILE A CA 1
ATOM 562 C C . ILE A 1 72 ? 4.387 9.699 1.037 1.00 89.81 72 ILE A C 1
ATOM 564 O O . ILE A 1 72 ? 3.736 9.675 2.085 1.00 89.81 72 ILE A O 1
ATOM 568 N N . SER A 1 73 ? 4.377 10.749 0.214 1.00 89.75 73 SER A N 1
ATOM 569 C CA . SER A 1 73 ? 3.637 11.983 0.484 1.00 89.75 73 SER A CA 1
ATOM 570 C C . SER A 1 73 ? 2.135 11.727 0.545 1.00 89.75 73 SER A C 1
ATOM 572 O O . SER A 1 73 ? 1.512 12.073 1.549 1.00 89.75 73 SER A O 1
ATOM 574 N N . ILE A 1 74 ? 1.552 11.056 -0.456 1.00 91.00 74 ILE A N 1
ATOM 575 C CA . ILE A 1 74 ? 0.117 10.725 -0.485 1.00 91.00 74 ILE A CA 1
ATOM 576 C C . ILE A 1 74 ? -0.275 9.942 0.770 1.00 91.00 74 ILE A C 1
ATOM 578 O O . ILE A 1 74 ? -1.218 10.328 1.469 1.00 91.00 74 ILE A O 1
ATOM 582 N N . PHE A 1 75 ? 0.467 8.881 1.098 1.00 90.44 75 PHE A N 1
ATOM 583 C CA . PHE A 1 75 ? 0.185 8.062 2.275 1.00 90.44 75 PHE A CA 1
ATOM 584 C C . PHE A 1 75 ? 0.321 8.866 3.576 1.00 90.44 75 PHE A C 1
ATOM 586 O O . PHE A 1 75 ? -0.543 8.795 4.454 1.00 90.44 75 PHE A O 1
ATOM 593 N N . SER A 1 76 ? 1.372 9.678 3.695 1.00 90.19 76 SER A N 1
ATOM 594 C CA . SER A 1 76 ? 1.637 10.492 4.885 1.00 90.19 76 SER A CA 1
ATOM 595 C C . SER A 1 76 ? 0.557 11.546 5.106 1.00 90.19 76 SER A C 1
ATOM 597 O O . SER A 1 76 ? -0.008 11.618 6.201 1.00 90.19 76 SER A O 1
ATOM 599 N N . PHE A 1 77 ? 0.210 12.318 4.070 1.00 90.81 77 PHE A N 1
ATOM 600 C CA . PHE A 1 77 ? -0.873 13.304 4.122 1.00 90.81 77 PHE A CA 1
ATOM 601 C C . PHE A 1 77 ? -2.197 12.646 4.490 1.00 90.81 77 PHE A C 1
ATOM 603 O O . PHE A 1 77 ? -2.917 13.129 5.368 1.00 90.81 77 PHE A O 1
ATOM 610 N N . TYR A 1 78 ? -2.490 11.502 3.877 1.00 90.25 78 TYR A N 1
ATOM 611 C CA . TYR A 1 78 ? -3.693 10.749 4.174 1.00 90.25 78 TYR A CA 1
ATOM 612 C C . TYR A 1 78 ? -3.764 10.314 5.648 1.00 90.25 78 TYR A C 1
ATOM 614 O O . TYR A 1 78 ? -4.781 10.523 6.315 1.00 90.25 78 TYR A O 1
ATOM 622 N N . ILE A 1 79 ? -2.682 9.759 6.201 1.00 88.69 79 ILE A N 1
ATOM 623 C CA . ILE A 1 79 ? -2.620 9.350 7.611 1.00 88.69 79 ILE A CA 1
ATOM 624 C C . ILE A 1 79 ? -2.745 10.548 8.558 1.00 88.69 79 ILE A C 1
ATOM 626 O O . ILE A 1 79 ? -3.467 10.464 9.554 1.00 88.69 79 ILE A O 1
ATOM 630 N N . ILE A 1 80 ? -2.078 11.666 8.260 1.00 88.56 80 ILE A N 1
ATOM 631 C CA . ILE A 1 80 ? -2.144 12.894 9.068 1.00 88.56 80 ILE A CA 1
ATOM 632 C C . ILE A 1 80 ? -3.583 13.409 9.156 1.00 88.56 80 ILE A C 1
ATOM 634 O O . ILE A 1 80 ? -4.028 13.795 10.238 1.00 88.56 80 ILE A O 1
ATOM 638 N N . LEU A 1 81 ? -4.309 13.389 8.037 1.00 86.31 81 LEU A N 1
ATOM 639 C CA . LEU A 1 81 ? -5.673 13.910 7.947 1.00 86.31 81 LEU A CA 1
ATOM 640 C C . LEU A 1 81 ? -6.729 12.945 8.495 1.00 86.31 81 LEU A C 1
ATOM 642 O O . LEU A 1 81 ? -7.790 13.385 8.933 1.00 86.31 81 LEU A O 1
ATOM 646 N N . THR A 1 82 ? -6.456 11.639 8.501 1.00 84.12 82 THR A N 1
ATOM 647 C CA . THR A 1 82 ? -7.411 10.633 8.996 1.00 84.12 82 THR A CA 1
ATOM 648 C C . THR A 1 82 ? -7.203 10.225 10.450 1.00 84.12 82 THR A C 1
ATOM 650 O O . THR A 1 82 ? -8.150 9.739 11.074 1.00 84.12 82 THR A O 1
ATOM 653 N N . ARG A 1 83 ? -6.007 10.422 11.020 1.00 81.00 83 ARG A N 1
ATOM 654 C CA . ARG A 1 83 ? -5.728 10.125 12.431 1.00 81.00 83 ARG A CA 1
ATOM 655 C C . ARG A 1 83 ? -5.819 11.357 13.326 1.00 81.00 83 ARG A C 1
ATOM 657 O O . ARG A 1 83 ? -5.131 12.359 13.142 1.00 81.00 83 ARG A O 1
ATOM 664 N N . GLU A 1 84 ? -6.563 11.210 14.414 1.00 77.00 84 GLU A N 1
ATOM 665 C CA . GLU A 1 84 ? -6.646 12.225 15.471 1.00 77.00 84 GLU A CA 1
ATOM 666 C C . GLU A 1 84 ? -5.428 12.209 16.406 1.00 77.00 84 GLU A C 1
ATOM 668 O O . GLU A 1 84 ? -4.982 13.257 16.863 1.00 77.00 84 GLU A O 1
ATOM 673 N N . LYS A 1 85 ? -4.858 11.027 16.685 1.00 79.06 85 LYS A N 1
ATOM 674 C CA . LYS A 1 85 ? -3.745 10.848 17.634 1.00 79.06 85 LYS A CA 1
ATOM 675 C C . LYS A 1 85 ? -2.611 10.029 17.022 1.00 79.06 85 LYS A C 1
ATOM 677 O O . LYS A 1 85 ? -2.841 9.170 16.173 1.00 79.06 85 LYS A O 1
ATOM 682 N N . LYS A 1 86 ? -1.382 10.258 17.505 1.00 82.56 86 LYS A N 1
ATOM 683 C CA . LYS A 1 86 ? -0.163 9.519 17.107 1.00 82.56 86 LYS A CA 1
ATOM 684 C C . LYS A 1 86 ? 0.034 9.490 15.577 1.00 82.56 86 LYS A C 1
ATOM 686 O O . LYS A 1 86 ? 0.270 8.429 14.995 1.00 82.56 86 LYS A O 1
ATOM 691 N N . ARG A 1 87 ? -0.084 10.661 14.935 1.00 85.31 87 ARG A N 1
ATOM 692 C CA . ARG A 1 87 ? 0.022 10.836 13.472 1.00 85.31 87 ARG A CA 1
ATOM 693 C C . ARG A 1 87 ? 1.374 10.370 12.934 1.00 85.31 87 ARG A C 1
ATOM 695 O O . ARG A 1 87 ? 1.402 9.518 12.058 1.00 85.31 87 ARG A O 1
ATOM 702 N N . ILE A 1 88 ? 2.469 10.810 13.560 1.00 85.19 88 ILE A N 1
ATOM 703 C CA . ILE A 1 88 ? 3.846 10.443 13.182 1.00 85.19 88 ILE A CA 1
ATOM 704 C C . ILE A 1 88 ? 4.040 8.921 13.197 1.00 85.19 88 ILE A C 1
ATOM 706 O O . ILE A 1 88 ? 4.482 8.339 12.215 1.00 85.19 88 ILE A O 1
ATOM 710 N N . ARG A 1 89 ? 3.601 8.236 14.262 1.00 83.56 89 ARG A N 1
ATOM 711 C CA . ARG A 1 89 ? 3.657 6.764 14.333 1.00 83.56 89 ARG A CA 1
ATOM 712 C C . ARG A 1 89 ? 2.860 6.083 13.213 1.00 83.56 89 ARG A C 1
ATOM 714 O O . ARG A 1 89 ? 3.165 4.956 12.853 1.00 83.56 89 ARG A O 1
ATOM 721 N N . GLY A 1 90 ? 1.807 6.724 12.712 1.00 83.25 90 GLY A N 1
ATOM 722 C CA . GLY A 1 90 ? 1.037 6.211 11.581 1.00 83.25 90 GLY A CA 1
ATOM 723 C C . GLY A 1 90 ? 1.787 6.319 10.263 1.00 83.25 90 GLY A C 1
ATOM 724 O O . GLY A 1 90 ? 1.679 5.412 9.453 1.00 83.25 90 GLY A O 1
ATOM 725 N N . ILE A 1 91 ? 2.573 7.380 10.077 1.00 87.81 91 ILE A N 1
ATOM 726 C CA . ILE A 1 91 ? 3.412 7.555 8.886 1.00 87.81 91 ILE A CA 1
ATOM 727 C C . ILE A 1 91 ? 4.441 6.422 8.806 1.00 87.81 91 ILE A C 1
ATOM 729 O O . ILE A 1 91 ? 4.581 5.794 7.766 1.00 87.81 91 ILE A O 1
ATOM 733 N N . PHE A 1 92 ? 5.065 6.063 9.932 1.00 88.88 92 PHE A N 1
ATOM 734 C CA . PHE A 1 92 ? 6.022 4.950 9.991 1.00 88.88 92 PHE A CA 1
ATOM 735 C C . PHE A 1 92 ? 5.423 3.560 9.708 1.00 88.88 92 PHE A C 1
ATOM 737 O O . PHE A 1 92 ? 6.186 2.620 9.511 1.00 88.88 92 PHE A O 1
ATOM 744 N N . LEU A 1 93 ? 4.092 3.404 9.643 1.00 89.06 93 LEU A N 1
ATOM 745 C CA . LEU A 1 93 ? 3.486 2.157 9.148 1.00 89.06 93 LEU A CA 1
ATOM 746 C C . LEU A 1 93 ? 3.730 1.945 7.653 1.00 89.06 93 LEU A C 1
ATOM 748 O O . LEU A 1 93 ? 3.581 0.827 7.174 1.00 89.06 93 LEU A O 1
ATOM 752 N N . LEU A 1 94 ? 4.119 2.993 6.927 1.00 91.69 94 LEU A N 1
ATOM 753 C CA . LEU A 1 94 ? 4.420 2.900 5.511 1.00 91.69 94 LEU A CA 1
ATOM 754 C C . LEU A 1 94 ? 5.532 1.887 5.226 1.00 91.69 94 LEU A C 1
ATOM 756 O O . LEU A 1 94 ? 5.375 1.074 4.328 1.00 91.69 94 LEU A O 1
ATOM 760 N N . PHE A 1 95 ? 6.615 1.891 6.006 1.00 91.88 95 PHE A N 1
ATOM 761 C CA . PHE A 1 95 ? 7.766 1.010 5.777 1.00 91.88 95 PHE A CA 1
ATOM 762 C C . PHE A 1 95 ? 7.412 -0.484 5.812 1.00 91.88 95 PHE A C 1
ATOM 764 O O . PHE A 1 95 ? 7.664 -1.169 4.822 1.00 91.88 95 PHE A O 1
ATOM 771 N N . PRO A 1 96 ? 6.790 -1.022 6.878 1.00 92.75 96 PRO A N 1
ATOM 772 C CA . PRO A 1 96 ? 6.420 -2.430 6.871 1.00 92.75 96 PRO A CA 1
ATOM 773 C C . PRO A 1 96 ? 5.357 -2.754 5.812 1.00 92.75 96 PRO A C 1
ATOM 775 O O . PRO A 1 96 ? 5.399 -3.834 5.230 1.00 92.75 96 PRO A O 1
ATOM 778 N N . ILE A 1 97 ? 4.435 -1.829 5.510 1.00 93.12 97 ILE A N 1
ATOM 779 C CA . ILE A 1 97 ? 3.445 -2.028 4.441 1.00 93.12 97 ILE A CA 1
ATOM 780 C C . ILE A 1 97 ? 4.125 -2.105 3.067 1.00 93.12 97 ILE A C 1
ATOM 782 O O . ILE A 1 97 ? 3.792 -2.995 2.288 1.00 93.12 97 ILE A O 1
ATOM 786 N N . LEU A 1 98 ? 5.082 -1.217 2.778 1.00 91.62 98 LEU A N 1
ATOM 787 C CA . LEU A 1 98 ? 5.879 -1.256 1.551 1.00 91.62 98 LEU A CA 1
ATOM 788 C C . LEU A 1 98 ? 6.593 -2.597 1.418 1.00 91.62 98 LEU A C 1
ATOM 790 O O . LEU A 1 98 ? 6.518 -3.211 0.360 1.00 91.62 98 LEU A O 1
ATOM 794 N N . GLY A 1 99 ? 7.204 -3.087 2.500 1.00 90.56 99 GLY A N 1
ATOM 795 C CA . GLY A 1 99 ? 7.855 -4.394 2.504 1.00 90.56 99 GLY A CA 1
ATOM 796 C C . GLY A 1 99 ? 6.923 -5.522 2.084 1.00 90.56 99 GLY A C 1
ATOM 797 O O . GLY A 1 99 ? 7.276 -6.303 1.205 1.00 90.56 99 GLY A O 1
ATOM 798 N N . PHE A 1 100 ? 5.703 -5.574 2.628 1.00 92.81 100 PHE A N 1
ATOM 799 C CA . PHE A 1 100 ? 4.713 -6.562 2.193 1.00 92.81 100 PHE A CA 1
ATOM 800 C C . PHE A 1 100 ? 4.303 -6.389 0.734 1.00 92.81 100 PHE A C 1
ATOM 802 O O . PHE A 1 100 ? 4.320 -7.361 -0.016 1.00 92.81 100 PHE A O 1
ATOM 809 N N . VAL A 1 101 ? 3.918 -5.174 0.335 1.00 89.62 101 VAL A N 1
ATOM 810 C CA . VAL A 1 101 ? 3.390 -4.917 -1.010 1.00 89.62 101 VAL A CA 1
ATOM 811 C C . VAL A 1 101 ? 4.439 -5.239 -2.066 1.00 89.62 101 VAL A C 1
ATOM 813 O O . VAL A 1 101 ? 4.144 -5.992 -2.988 1.00 89.62 101 VAL A O 1
ATOM 816 N N . ILE A 1 102 ? 5.668 -4.748 -1.900 1.00 85.62 102 ILE A N 1
ATOM 817 C CA . ILE A 1 102 ? 6.750 -5.002 -2.855 1.00 85.62 102 ILE A CA 1
ATOM 818 C C . ILE A 1 102 ? 7.125 -6.489 -2.857 1.00 85.62 102 ILE A C 1
ATOM 820 O O . ILE A 1 102 ? 7.343 -7.057 -3.924 1.00 85.62 102 ILE A O 1
ATOM 824 N N . SER A 1 103 ? 7.116 -7.157 -1.699 1.00 86.31 103 SER A N 1
ATOM 825 C CA . SER A 1 103 ? 7.422 -8.592 -1.636 1.00 86.31 103 SER A CA 1
ATOM 826 C C . SER A 1 103 ? 6.426 -9.456 -2.398 1.00 86.31 103 SER A C 1
ATOM 828 O O . SER A 1 103 ? 6.835 -10.460 -2.967 1.00 86.31 103 SER A O 1
ATOM 830 N N . VAL A 1 104 ? 5.139 -9.089 -2.456 1.00 83.50 104 VAL A N 1
ATOM 831 C CA . VAL A 1 104 ? 4.162 -9.831 -3.276 1.00 83.50 104 VAL A CA 1
ATOM 832 C C . VAL A 1 104 ? 4.583 -9.820 -4.744 1.00 83.50 104 VAL A C 1
ATOM 834 O O . VAL A 1 104 ? 4.637 -10.878 -5.365 1.00 83.50 104 VAL A O 1
ATOM 837 N N . PHE A 1 105 ? 4.927 -8.648 -5.283 1.00 75.06 105 PHE A N 1
ATOM 838 C CA . PHE A 1 105 ? 5.416 -8.536 -6.659 1.00 75.06 105 PHE A CA 1
ATOM 839 C C . PHE A 1 105 ? 6.732 -9.287 -6.848 1.00 75.06 105 PHE A C 1
ATOM 841 O O . PHE A 1 105 ? 6.888 -10.028 -7.816 1.00 75.06 105 PHE A O 1
ATOM 848 N N . PHE A 1 106 ? 7.638 -9.161 -5.880 1.00 73.88 106 PHE A N 1
ATOM 849 C CA . PHE A 1 106 ? 8.918 -9.849 -5.900 1.00 73.88 106 PHE A CA 1
ATOM 850 C C . PHE A 1 106 ? 8.754 -11.372 -5.952 1.00 73.88 106 PHE A C 1
ATOM 852 O O . PHE A 1 106 ? 9.377 -12.013 -6.786 1.00 73.88 106 PHE A O 1
ATOM 859 N N . PHE A 1 107 ? 7.877 -11.968 -5.138 1.00 74.44 107 PHE A N 1
ATOM 860 C CA . PHE A 1 107 ? 7.646 -13.417 -5.153 1.00 74.44 107 PHE A CA 1
ATOM 861 C C . PHE A 1 107 ? 7.036 -13.923 -6.463 1.00 74.44 107 PHE A C 1
ATOM 863 O O . PHE A 1 107 ? 7.328 -15.049 -6.862 1.00 74.44 107 PHE A O 1
ATOM 870 N N . ILE A 1 108 ? 6.224 -13.109 -7.145 1.00 71.88 108 ILE A N 1
ATOM 871 C CA . ILE A 1 108 ? 5.684 -13.468 -8.465 1.00 71.88 108 ILE A CA 1
ATOM 872 C C . ILE A 1 108 ? 6.808 -13.519 -9.510 1.00 71.88 108 ILE A C 1
ATOM 874 O O . ILE A 1 108 ? 6.821 -14.397 -10.369 1.00 71.88 108 ILE A O 1
ATOM 878 N N . VAL A 1 109 ? 7.774 -12.610 -9.397 1.00 67.06 109 VAL A N 1
ATOM 879 C CA . VAL A 1 109 ? 8.939 -12.503 -10.285 1.00 67.06 109 VAL A CA 1
ATOM 880 C C . VAL A 1 109 ? 10.053 -13.499 -9.926 1.00 67.06 109 VAL A C 1
ATOM 882 O O . VAL A 1 109 ? 10.802 -13.942 -10.795 1.00 67.06 109 VAL A O 1
ATOM 885 N N . LEU A 1 110 ? 10.144 -13.907 -8.660 1.00 68.94 110 LEU A N 1
ATOM 886 C CA . LEU A 1 110 ? 11.227 -14.738 -8.136 1.00 68.94 110 LEU A CA 1
ATOM 887 C C . LEU A 1 110 ? 11.298 -16.121 -8.795 1.00 68.94 110 LEU A C 1
ATOM 889 O O . LEU A 1 110 ? 12.390 -16.623 -9.031 1.00 68.94 110 LEU A O 1
ATOM 893 N N . GLY A 1 111 ? 10.155 -16.744 -9.099 1.00 65.81 111 GLY A N 1
ATOM 894 C CA . GLY A 1 111 ? 10.110 -18.064 -9.743 1.00 65.81 111 GLY A CA 1
ATOM 895 C C . GLY A 1 111 ? 10.798 -18.075 -11.116 1.00 65.81 111 GLY A C 1
ATOM 896 O O . GLY A 1 111 ? 11.740 -18.843 -11.309 1.00 65.81 111 GLY A O 1
ATOM 897 N N . PRO A 1 112 ? 10.384 -17.197 -12.047 1.00 64.44 112 PRO A N 1
ATOM 898 C CA . PRO A 1 112 ? 11.081 -16.984 -13.314 1.00 64.44 112 PRO A CA 1
ATOM 899 C C . PRO A 1 112 ? 12.573 -16.635 -13.158 1.00 64.44 112 PRO A C 1
ATOM 901 O O . PRO A 1 112 ? 13.400 -17.142 -13.916 1.00 64.44 112 PRO A O 1
ATOM 904 N N . LEU A 1 113 ? 12.919 -15.826 -12.149 1.00 63.22 113 LEU A N 1
ATOM 905 C CA . LEU A 1 113 ? 14.291 -15.393 -11.859 1.00 63.22 113 LEU A CA 1
ATOM 906 C C . LEU A 1 113 ? 15.193 -16.550 -11.394 1.00 63.22 113 LEU A C 1
ATOM 908 O O . LEU A 1 113 ? 16.332 -16.669 -11.836 1.00 63.22 113 LEU A O 1
ATOM 912 N N . LEU A 1 114 ? 14.668 -17.453 -10.562 1.00 64.75 114 LEU A N 1
ATOM 913 C CA . LEU A 1 114 ? 15.370 -18.656 -10.097 1.00 64.75 114 LEU A CA 1
ATOM 914 C C . LEU A 1 114 ? 15.451 -19.761 -11.157 1.00 64.75 114 LEU A C 1
ATOM 916 O O . LEU A 1 114 ? 16.359 -20.586 -11.109 1.00 64.75 114 LEU A O 1
ATOM 920 N N . ALA A 1 115 ? 14.513 -19.794 -12.103 1.00 65.19 115 ALA A N 1
ATOM 921 C CA . ALA A 1 115 ? 14.478 -20.795 -13.165 1.00 65.19 115 ALA A CA 1
ATOM 922 C C . ALA A 1 115 ? 15.459 -20.500 -14.318 1.00 65.19 115 ALA A C 1
ATOM 924 O O . ALA A 1 115 ? 15.513 -21.273 -15.271 1.00 65.19 115 ALA A O 1
ATOM 925 N N . GLY A 1 116 ? 16.213 -19.394 -14.256 1.00 58.09 116 GLY A N 1
ATOM 926 C CA . GLY A 1 116 ? 17.170 -18.999 -15.296 1.00 58.09 116 GLY A CA 1
ATOM 927 C C . GLY A 1 116 ? 16.524 -18.543 -16.610 1.00 58.09 116 GLY A C 1
ATOM 928 O O . GLY A 1 116 ? 17.226 -18.351 -17.593 1.00 58.09 116 GLY A O 1
ATOM 929 N N . TYR A 1 117 ? 15.199 -18.359 -16.632 1.00 55.53 117 TYR A N 1
ATOM 930 C CA . TYR A 1 117 ? 14.428 -17.907 -17.800 1.00 55.53 117 TYR A CA 1
ATOM 931 C C . TYR A 1 117 ? 14.274 -16.381 -17.869 1.00 55.53 117 TYR A C 1
ATOM 933 O O . TYR A 1 117 ? 13.499 -15.868 -18.675 1.00 55.53 117 TYR A O 1
ATOM 941 N N . TYR A 1 118 ? 14.954 -15.649 -16.989 1.00 51.28 118 TYR A N 1
ATOM 942 C CA . TYR A 1 118 ? 14.766 -14.214 -16.840 1.00 51.28 118 TYR A CA 1
ATOM 943 C C . TYR A 1 118 ? 15.727 -13.440 -17.735 1.00 51.28 118 TYR A C 1
ATOM 945 O O . TYR A 1 118 ? 16.772 -12.976 -17.287 1.00 51.28 118 TYR A O 1
ATOM 953 N N . ASP A 1 119 ? 15.355 -13.315 -19.006 1.00 53.25 119 ASP A N 1
ATOM 954 C CA . ASP A 1 119 ? 16.016 -12.396 -19.926 1.00 53.25 119 ASP A CA 1
ATOM 955 C C . ASP A 1 119 ? 15.466 -10.984 -19.689 1.00 53.25 119 ASP A C 1
ATOM 957 O O . ASP A 1 119 ? 14.294 -10.681 -19.953 1.00 53.25 119 ASP A O 1
ATOM 961 N N . ILE A 1 120 ? 16.313 -10.139 -19.105 1.00 50.22 120 ILE A N 1
ATOM 962 C CA . ILE A 1 120 ? 15.985 -8.806 -18.585 1.00 50.22 120 ILE A CA 1
ATOM 963 C C . ILE A 1 120 ? 15.557 -7.856 -19.717 1.00 50.22 120 ILE A C 1
ATOM 965 O O . ILE A 1 120 ? 14.751 -6.966 -19.485 1.00 50.22 120 ILE A O 1
ATOM 969 N N . GLU A 1 121 ? 15.951 -8.088 -20.973 1.00 47.09 121 GLU A N 1
ATOM 970 C CA . GLU A 1 121 ? 15.480 -7.275 -22.110 1.00 47.09 121 GLU A CA 1
ATOM 971 C C . GLU A 1 121 ? 13.963 -7.388 -22.360 1.00 47.09 121 GLU A C 1
ATOM 973 O O . GLU A 1 121 ? 13.346 -6.489 -22.935 1.00 47.09 121 GLU A O 1
ATOM 978 N N . SER A 1 122 ? 13.323 -8.455 -21.870 1.00 50.62 122 SER A N 1
ATOM 979 C CA . SER A 1 122 ? 11.863 -8.596 -21.904 1.00 50.62 122 SER A CA 1
ATOM 980 C C . SER A 1 122 ? 11.141 -7.874 -20.754 1.00 50.62 122 SER A C 1
ATOM 982 O O . SER A 1 122 ? 9.908 -7.940 -20.697 1.00 50.62 122 SER A O 1
ATOM 984 N N . GLU A 1 123 ? 11.882 -7.155 -19.885 1.00 50.97 123 GLU A N 1
ATOM 985 C CA . GLU A 1 123 ? 11.410 -6.493 -18.653 1.00 50.97 123 GLU A CA 1
ATOM 986 C C . GLU A 1 123 ? 10.109 -5.722 -18.860 1.00 50.97 123 GLU A C 1
ATOM 988 O O . GLU A 1 123 ? 9.242 -5.769 -18.000 1.00 50.97 123 GLU A O 1
ATOM 993 N N . PHE A 1 124 ? 9.906 -5.078 -20.010 1.00 52.00 124 PHE A N 1
ATOM 994 C CA . PHE A 1 124 ? 8.768 -4.184 -20.239 1.00 52.00 124 PHE A CA 1
ATOM 995 C C . PHE A 1 124 ? 7.469 -4.865 -20.692 1.00 52.00 124 PHE A C 1
ATOM 997 O O . PHE A 1 124 ? 6.403 -4.249 -20.610 1.00 52.00 124 PHE A O 1
ATOM 1004 N N . ALA A 1 125 ? 7.504 -6.117 -21.157 1.00 57.72 125 ALA A N 1
ATOM 1005 C CA . ALA A 1 125 ? 6.341 -6.723 -21.813 1.00 57.72 125 ALA A CA 1
ATOM 1006 C C . ALA A 1 125 ? 5.208 -7.085 -20.833 1.00 57.72 125 ALA A C 1
ATOM 1008 O O . ALA A 1 125 ? 4.032 -7.066 -21.204 1.00 57.72 125 ALA A O 1
ATOM 1009 N N . TRP A 1 126 ? 5.539 -7.402 -19.579 1.00 62.47 126 TRP A N 1
ATOM 1010 C CA . TRP A 1 126 ? 4.573 -7.911 -18.596 1.00 62.47 126 TRP A CA 1
ATOM 1011 C C . TRP A 1 126 ? 4.122 -6.862 -17.570 1.00 62.47 126 TRP A C 1
ATOM 1013 O O . TRP A 1 126 ? 3.094 -7.071 -16.925 1.00 62.47 126 TRP A O 1
ATOM 1023 N N . TYR A 1 127 ? 4.793 -5.705 -17.464 1.00 67.94 127 TYR A N 1
ATOM 1024 C CA . TYR A 1 127 ? 4.335 -4.593 -16.611 1.00 67.94 127 TYR A CA 1
ATOM 1025 C C . TYR A 1 127 ? 2.902 -4.142 -16.927 1.00 67.94 127 TYR A C 1
ATOM 1027 O O . TYR A 1 127 ? 2.109 -4.039 -15.988 1.00 67.94 127 TYR A O 1
ATOM 1035 N N . PRO A 1 128 ? 2.506 -3.941 -18.203 1.00 74.81 128 PRO A N 1
ATOM 1036 C CA . PRO A 1 128 ? 1.133 -3.557 -18.520 1.00 74.81 128 PRO A CA 1
ATOM 1037 C C . PRO A 1 128 ? 0.117 -4.624 -18.098 1.00 74.81 128 PRO A C 1
ATOM 1039 O O . PRO A 1 128 ? -0.962 -4.298 -17.612 1.00 74.81 128 PRO A O 1
ATOM 1042 N N . LEU A 1 129 ? 0.463 -5.909 -18.239 1.00 77.62 129 LEU A N 1
ATOM 1043 C CA . LEU A 1 129 ? -0.405 -7.015 -17.824 1.00 77.62 129 LEU A CA 1
ATOM 1044 C C . LEU A 1 129 ? -0.580 -7.053 -16.304 1.00 77.62 129 LEU A C 1
ATOM 1046 O O . LEU A 1 129 ? -1.696 -7.250 -15.823 1.00 77.62 129 LEU A O 1
ATOM 1050 N N . MET A 1 130 ? 0.497 -6.826 -15.551 1.00 76.38 130 MET A N 1
ATOM 1051 C CA . MET A 1 130 ? 0.463 -6.759 -14.090 1.00 76.38 130 MET A CA 1
ATOM 1052 C C . MET A 1 130 ? -0.349 -5.561 -13.592 1.00 76.38 130 MET A C 1
ATOM 1054 O O . MET A 1 130 ? -1.129 -5.707 -12.650 1.00 76.38 130 MET A O 1
ATOM 1058 N N . ASP A 1 131 ? -0.233 -4.410 -14.256 1.00 82.31 131 ASP A N 1
ATOM 1059 C CA . ASP A 1 131 ? -1.032 -3.222 -13.951 1.00 82.31 131 ASP A CA 1
ATOM 1060 C C . ASP A 1 131 ? -2.529 -3.456 -14.231 1.00 82.31 131 ASP A C 1
ATOM 1062 O O . ASP A 1 131 ? -3.379 -3.221 -13.367 1.00 82.31 131 ASP A O 1
ATOM 1066 N N . ILE A 1 132 ? -2.870 -4.031 -15.392 1.00 86.19 132 ILE A N 1
ATOM 1067 C CA . ILE A 1 132 ? -4.251 -4.424 -15.729 1.00 86.19 132 ILE A CA 1
ATOM 1068 C C . ILE A 1 132 ? -4.794 -5.425 -14.704 1.00 86.19 132 ILE A C 1
ATOM 1070 O O . ILE A 1 132 ? -5.929 -5.286 -14.240 1.00 86.19 132 ILE A O 1
ATOM 1074 N N . PHE A 1 133 ? -3.995 -6.423 -14.326 1.00 86.69 133 PHE A N 1
ATOM 1075 C CA . PHE A 1 133 ? -4.381 -7.428 -13.342 1.00 86.69 133 PHE A CA 1
ATOM 1076 C C . PHE A 1 133 ? -4.633 -6.810 -11.961 1.00 86.69 133 PHE A C 1
ATOM 1078 O O . PHE A 1 133 ? -5.654 -7.097 -11.330 1.00 86.69 133 PHE A O 1
ATOM 1085 N N . ALA A 1 134 ? -3.760 -5.911 -11.507 1.00 86.19 134 ALA A N 1
ATOM 1086 C CA . ALA A 1 134 ? -3.930 -5.202 -10.245 1.00 86.19 134 ALA A CA 1
ATOM 1087 C C . ALA A 1 134 ? -5.191 -4.319 -10.252 1.00 86.19 134 ALA A C 1
ATOM 1089 O O . ALA A 1 134 ? -5.967 -4.344 -9.290 1.00 86.19 134 ALA A O 1
ATOM 1090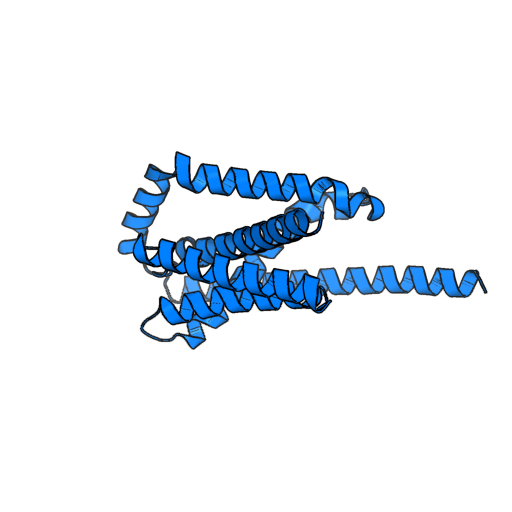 N N . TRP A 1 135 ? -5.481 -3.619 -11.354 1.00 91.25 135 TRP A N 1
ATOM 1091 C CA . TRP A 1 135 ? -6.747 -2.899 -11.517 1.00 91.25 135 TRP A CA 1
ATOM 1092 C C . TRP A 1 135 ? -7.959 -3.828 -11.513 1.00 91.25 135 TRP A C 1
ATOM 1094 O O . TRP A 1 135 ? -8.940 -3.534 -10.828 1.00 91.25 135 TRP A O 1
ATOM 1104 N N . ALA A 1 136 ? -7.901 -4.963 -12.210 1.00 90.00 136 ALA A N 1
ATOM 1105 C CA . ALA A 1 136 ? -8.979 -5.948 -12.217 1.00 90.00 136 ALA A CA 1
ATOM 1106 C C . ALA A 1 136 ? -9.269 -6.477 -10.802 1.00 90.00 136 ALA A C 1
ATOM 1108 O O . ALA A 1 136 ? -10.433 -6.540 -10.396 1.00 90.00 136 ALA A O 1
ATOM 1109 N N . LEU A 1 137 ? -8.228 -6.769 -10.014 1.00 89.69 137 LEU A N 1
ATOM 1110 C CA . LEU A 1 137 ? -8.363 -7.163 -8.609 1.00 89.69 137 LEU A CA 1
ATOM 1111 C C . LEU A 1 137 ? -8.983 -6.056 -7.754 1.00 89.69 137 LEU A C 1
ATOM 1113 O O . LEU A 1 137 ? -9.865 -6.338 -6.942 1.00 89.69 137 LEU A O 1
ATOM 1117 N N . LEU A 1 138 ? -8.569 -4.799 -7.936 1.00 89.38 138 LEU A N 1
ATOM 1118 C CA . LEU A 1 138 ? -9.151 -3.658 -7.226 1.00 89.38 138 LEU A CA 1
ATOM 1119 C C . LEU A 1 138 ? -10.630 -3.473 -7.583 1.00 89.38 138 LEU A C 1
ATOM 1121 O O . LEU A 1 138 ? -11.468 -3.325 -6.690 1.00 89.38 138 LEU A O 1
ATOM 1125 N N . LEU A 1 139 ? -10.980 -3.537 -8.868 1.00 90.12 139 LEU A N 1
ATOM 1126 C CA . LEU A 1 139 ? -12.364 -3.451 -9.332 1.00 90.12 139 LEU A CA 1
ATOM 1127 C C . LEU A 1 139 ? -13.196 -4.602 -8.761 1.00 90.12 139 LEU A C 1
ATOM 1129 O O . LEU A 1 139 ? -14.246 -4.357 -8.167 1.00 90.12 139 LEU A O 1
ATOM 1133 N N . PHE A 1 140 ? -12.711 -5.841 -8.837 1.00 89.62 140 PHE A N 1
ATOM 1134 C CA . PHE A 1 140 ? -13.373 -6.990 -8.224 1.00 89.62 140 PHE A CA 1
ATOM 1135 C C . PHE A 1 140 ? -13.561 -6.786 -6.714 1.00 89.62 140 PHE A C 1
ATOM 1137 O O . PHE A 1 140 ? -14.666 -6.948 -6.180 1.00 89.62 140 PHE A O 1
ATOM 1144 N N . PHE A 1 141 ? -12.514 -6.327 -6.025 1.00 86.62 141 PHE A N 1
ATOM 1145 C CA . PHE A 1 141 ? -12.551 -6.043 -4.599 1.00 86.62 141 PHE A CA 1
ATOM 1146 C C . PHE A 1 141 ? -13.597 -4.986 -4.240 1.00 86.62 141 PHE A C 1
ATOM 1148 O O . PHE A 1 141 ? -14.263 -5.153 -3.220 1.00 86.62 141 PHE A O 1
ATOM 1155 N N . PHE A 1 142 ? -13.781 -3.930 -5.044 1.00 84.75 142 PHE A N 1
ATOM 1156 C CA . PHE A 1 142 ? -14.743 -2.848 -4.789 1.00 84.75 142 PHE A CA 1
ATOM 1157 C C . PHE A 1 142 ? -16.171 -3.150 -5.274 1.00 84.75 142 PHE A C 1
ATOM 1159 O O . PHE A 1 142 ? -17.129 -2.840 -4.555 1.00 84.75 142 PHE A O 1
ATOM 1166 N N . PHE A 1 143 ? -16.350 -3.801 -6.419 1.00 85.56 143 PHE A N 1
ATOM 1167 C CA . PHE A 1 143 ? -17.672 -4.074 -6.988 1.00 85.56 143 PHE A CA 1
ATOM 1168 C C . PHE A 1 143 ? -18.255 -5.403 -6.497 1.00 85.56 143 PHE A C 1
ATOM 1170 O O . PHE A 1 143 ? -19.335 -5.409 -5.906 1.00 85.56 143 PHE A O 1
ATOM 1177 N N . ALA A 1 144 ? -17.522 -6.509 -6.635 1.00 84.75 144 ALA A N 1
ATOM 1178 C CA . ALA A 1 144 ? -17.991 -7.838 -6.230 1.00 84.75 144 ALA A CA 1
ATOM 1179 C C . ALA A 1 144 ? -17.787 -8.109 -4.727 1.00 84.75 144 ALA A C 1
ATOM 1181 O O . ALA A 1 144 ? -18.569 -8.814 -4.090 1.00 84.75 144 ALA A O 1
ATOM 1182 N N . GLY A 1 145 ? -16.783 -7.484 -4.107 1.00 79.88 145 GLY A N 1
ATOM 1183 C CA . GLY A 1 145 ? -16.431 -7.719 -2.703 1.00 79.88 145 GLY A CA 1
ATOM 1184 C C . GLY A 1 145 ? -17.352 -7.083 -1.652 1.00 79.88 145 GLY A C 1
ATOM 1185 O O . GLY A 1 145 ? -16.967 -7.039 -0.485 1.00 79.88 145 GLY A O 1
ATOM 1186 N N . LYS A 1 146 ? -18.539 -6.550 -1.993 1.00 82.25 146 LYS A N 1
ATOM 1187 C CA . LYS A 1 146 ? -19.364 -5.748 -1.055 1.00 82.25 146 LYS A CA 1
ATOM 1188 C C . LYS A 1 146 ? -19.680 -6.501 0.243 1.00 82.25 146 LYS A C 1
ATOM 1190 O O . LYS A 1 146 ? -19.466 -5.961 1.328 1.00 82.25 146 LYS A O 1
ATOM 1195 N N . ASN A 1 147 ? -20.096 -7.762 0.128 1.00 81.44 147 ASN A N 1
ATOM 1196 C CA . ASN A 1 147 ? -20.411 -8.619 1.277 1.00 81.44 147 ASN A CA 1
ATOM 1197 C C . ASN A 1 147 ? -19.164 -8.927 2.120 1.00 81.44 147 ASN A C 1
ATOM 1199 O O . ASN A 1 147 ? -19.228 -8.949 3.347 1.00 81.44 147 ASN A O 1
ATOM 1203 N N . TRP A 1 148 ? -18.013 -9.116 1.473 1.00 79.38 148 TRP A N 1
ATOM 1204 C CA . TRP A 1 148 ? -16.742 -9.408 2.139 1.00 79.38 148 TRP A CA 1
ATOM 1205 C C . TRP A 1 148 ? -16.233 -8.187 2.899 1.00 79.38 148 TRP A C 1
ATOM 1207 O O . TRP A 1 148 ? -15.891 -8.284 4.074 1.00 79.38 148 TRP A O 1
ATOM 1217 N N . ARG A 1 149 ? -16.268 -7.008 2.267 1.00 82.06 149 ARG A N 1
ATOM 1218 C CA . ARG A 1 149 ? -15.917 -5.737 2.913 1.00 82.06 149 ARG A CA 1
ATOM 1219 C C . ARG A 1 149 ? -16.841 -5.432 4.083 1.00 82.06 149 ARG A C 1
ATOM 1221 O O . ARG A 1 149 ? -16.367 -4.924 5.094 1.00 82.06 149 ARG A O 1
ATOM 1228 N N . GLN A 1 150 ? -18.134 -5.745 3.975 1.00 78.94 150 GLN A N 1
ATOM 1229 C CA . GLN A 1 150 ? -19.075 -5.573 5.078 1.00 78.94 150 GLN A CA 1
ATOM 1230 C C . GLN A 1 150 ? -18.744 -6.505 6.253 1.00 78.94 150 GLN A C 1
ATOM 1232 O O . GLN A 1 150 ? -18.577 -6.008 7.365 1.00 78.94 150 GLN A O 1
ATOM 1237 N N . LYS A 1 151 ? -18.526 -7.803 6.002 1.00 79.25 151 LYS A N 1
ATOM 1238 C CA . LYS A 1 151 ? -18.097 -8.768 7.033 1.00 79.25 151 LYS A CA 1
ATOM 1239 C C . LYS A 1 151 ? -16.774 -8.367 7.695 1.00 79.25 151 LYS A C 1
ATOM 1241 O O . LYS A 1 151 ? -16.670 -8.369 8.918 1.00 79.25 151 LYS A O 1
ATOM 1246 N N . LEU A 1 152 ? -15.781 -7.946 6.906 1.00 76.94 152 LEU A N 1
ATOM 1247 C CA . LEU A 1 152 ? -14.499 -7.440 7.413 1.00 76.94 152 LEU A CA 1
ATOM 1248 C C . LEU A 1 152 ? -14.669 -6.148 8.219 1.00 76.94 152 LEU A C 1
ATOM 1250 O O . LEU A 1 152 ? -13.972 -5.942 9.209 1.00 76.94 152 LEU A O 1
ATOM 1254 N N . ARG A 1 153 ? -15.600 -5.271 7.825 1.00 72.88 153 ARG A N 1
ATOM 1255 C CA . ARG A 1 153 ? -15.892 -4.037 8.562 1.00 72.88 153 ARG A CA 1
ATOM 1256 C C . ARG A 1 153 ? -16.566 -4.324 9.896 1.00 72.88 153 ARG A C 1
ATOM 1258 O O . ARG A 1 153 ? -16.246 -3.640 10.861 1.00 72.88 153 ARG A O 1
ATOM 1265 N N . GLU A 1 154 ? -17.486 -5.281 9.942 1.00 71.88 154 GLU A N 1
ATOM 1266 C CA . GLU A 1 154 ? -18.200 -5.691 11.154 1.00 71.88 154 GLU A CA 1
ATOM 1267 C C . GLU A 1 154 ? -17.253 -6.407 12.128 1.00 71.88 154 GLU A C 1
ATOM 1269 O O . GLU A 1 154 ? -17.097 -5.947 13.261 1.00 71.88 154 GLU A O 1
ATOM 1274 N N . GLY A 1 155 ? -16.506 -7.416 11.665 1.00 66.75 155 GLY A N 1
ATOM 1275 C CA . GLY A 1 155 ? -15.503 -8.114 12.481 1.00 66.75 155 GLY A CA 1
ATOM 1276 C C . GLY A 1 155 ? -14.328 -7.221 12.900 1.00 66.75 155 GLY A C 1
ATOM 1277 O O . GLY A 1 155 ? -13.888 -7.249 14.049 1.00 66.75 155 GLY A O 1
ATOM 1278 N N . GLY A 1 156 ? -13.859 -6.346 12.007 1.00 62.88 156 GLY A N 1
ATOM 1279 C CA . GLY A 1 156 ? -12.789 -5.383 12.286 1.00 62.88 156 GLY A CA 1
ATOM 1280 C C . GLY A 1 156 ? -13.208 -4.202 13.170 1.00 62.88 156 GLY A C 1
ATOM 1281 O O . GLY A 1 156 ? -12.350 -3.452 13.629 1.00 62.88 156 GLY A O 1
ATOM 1282 N N . ARG A 1 157 ? -14.510 -4.000 13.425 1.00 63.72 157 ARG A N 1
ATOM 1283 C CA . ARG A 1 157 ? -14.985 -2.989 14.389 1.00 63.72 157 ARG A CA 1
ATOM 1284 C C . ARG A 1 157 ? -14.827 -3.464 15.832 1.00 63.72 157 ARG A C 1
ATOM 1286 O O . ARG A 1 157 ? -14.634 -2.632 16.712 1.00 63.72 157 ARG A O 1
ATOM 1293 N N . GLN A 1 158 ? -14.919 -4.776 16.047 1.00 62.34 158 GLN A N 1
ATOM 1294 C CA . GLN A 1 158 ? -14.789 -5.424 17.354 1.00 62.34 158 GLN A CA 1
ATOM 1295 C C . GLN A 1 158 ? -13.356 -5.893 17.626 1.00 62.34 158 GLN A C 1
ATOM 1297 O O . GLN A 1 158 ? -12.925 -5.915 18.775 1.00 62.34 158 GLN A O 1
ATOM 1302 N N . ARG A 1 159 ? -12.596 -6.228 16.577 1.00 69.94 159 ARG A N 1
ATOM 1303 C CA . ARG A 1 159 ? -11.215 -6.700 16.698 1.00 69.94 159 ARG A CA 1
ATOM 1304 C C . ARG A 1 159 ? -10.218 -5.548 16.602 1.00 69.94 159 ARG A C 1
ATOM 1306 O O . ARG A 1 159 ? -10.197 -4.800 15.631 1.00 69.94 159 ARG A O 1
ATOM 1313 N N . SER A 1 160 ? -9.330 -5.452 17.585 1.00 78.62 160 SER A N 1
ATOM 1314 C CA . SER A 1 160 ? -8.102 -4.662 17.493 1.00 78.62 160 SER A CA 1
ATOM 1315 C C . SER A 1 160 ? -6.906 -5.598 17.449 1.00 78.62 160 SER A C 1
ATOM 1317 O O . SER A 1 160 ? -6.890 -6.571 18.198 1.00 78.62 160 SER A O 1
ATOM 1319 N N . LEU A 1 161 ? -5.889 -5.277 16.646 1.00 81.50 161 LEU A N 1
ATOM 1320 C CA . LEU A 1 161 ? -4.628 -6.014 16.704 1.00 81.50 161 LEU A CA 1
ATOM 1321 C C . LEU A 1 161 ? -4.027 -5.897 18.107 1.00 81.50 161 LEU A C 1
ATOM 1323 O O . LEU A 1 161 ? -3.802 -4.775 18.594 1.00 81.50 161 LEU A O 1
ATOM 1327 N N . SER A 1 162 ? -3.748 -7.049 18.705 1.00 86.69 162 SER A N 1
ATOM 1328 C CA . SER A 1 162 ? -2.948 -7.189 19.916 1.00 86.69 162 SER A CA 1
ATOM 1329 C C . SER A 1 162 ? -1.546 -6.612 19.706 1.00 86.69 162 SER A C 1
ATOM 1331 O O . SER A 1 162 ? -1.092 -6.389 18.579 1.00 86.69 162 SER A O 1
ATOM 1333 N N . LEU A 1 163 ? -0.836 -6.343 20.803 1.00 87.62 163 LEU A N 1
ATOM 1334 C CA . LEU A 1 163 ? 0.535 -5.835 20.725 1.00 87.62 163 LEU A CA 1
ATOM 1335 C C . LEU A 1 163 ? 1.443 -6.797 19.946 1.00 87.62 163 LEU A C 1
ATOM 1337 O O . LEU A 1 163 ? 2.205 -6.338 19.100 1.00 87.62 163 LEU A O 1
ATOM 1341 N N . TRP A 1 164 ? 1.301 -8.105 20.169 1.00 90.69 164 TRP A N 1
ATOM 1342 C CA . TRP A 1 164 ? 2.080 -9.139 19.488 1.00 90.69 164 TRP A CA 1
ATOM 1343 C C . TRP A 1 164 ? 1.797 -9.218 17.991 1.00 90.69 164 TRP A C 1
ATOM 1345 O O . TRP A 1 164 ? 2.741 -9.210 17.209 1.00 90.69 164 TRP A O 1
ATOM 1355 N N . GLU A 1 165 ? 0.526 -9.206 17.574 1.00 90.00 165 GLU A N 1
ATOM 1356 C CA . GLU A 1 165 ? 0.180 -9.199 16.143 1.00 90.00 165 GLU A CA 1
ATOM 1357 C C . GLU A 1 165 ? 0.769 -7.964 15.442 1.00 90.00 165 GLU A C 1
ATOM 1359 O O . GLU A 1 165 ? 1.313 -8.069 14.347 1.00 90.00 165 GLU A O 1
ATOM 1364 N N . ARG A 1 166 ? 0.732 -6.788 16.088 1.00 89.19 166 ARG A N 1
ATOM 1365 C CA . ARG A 1 166 ? 1.339 -5.564 15.532 1.00 89.19 166 ARG A CA 1
ATOM 1366 C C . ARG A 1 166 ? 2.853 -5.671 15.410 1.00 89.19 166 ARG A C 1
ATOM 1368 O O . ARG A 1 166 ? 3.404 -5.211 14.415 1.00 89.19 166 ARG A O 1
ATOM 1375 N N . TRP A 1 167 ? 3.519 -6.213 16.428 1.00 92.75 167 TRP A N 1
ATOM 1376 C CA . TRP A 1 167 ? 4.966 -6.415 16.402 1.00 92.75 167 TRP A CA 1
ATOM 1377 C C . TRP A 1 167 ? 5.362 -7.395 15.305 1.00 92.75 167 TRP A C 1
ATOM 1379 O O . TRP A 1 167 ? 6.251 -7.0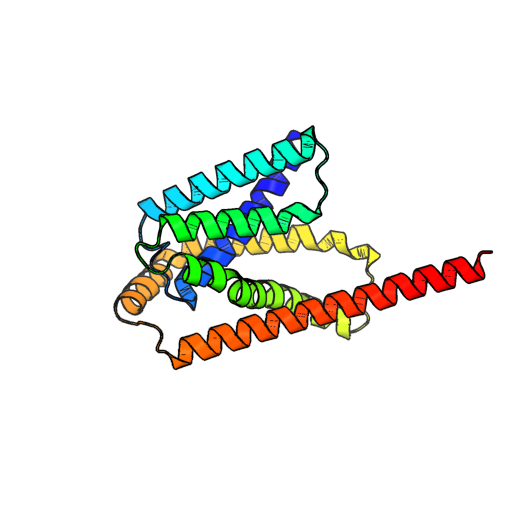77 14.523 1.00 92.75 167 TRP A O 1
ATOM 1389 N N . LEU A 1 168 ? 4.655 -8.519 15.188 1.00 93.81 168 LEU A N 1
ATOM 1390 C CA . LEU A 1 168 ? 4.894 -9.509 14.145 1.00 93.81 168 LEU A CA 1
ATOM 1391 C C . LEU A 1 168 ? 4.719 -8.899 12.754 1.00 93.81 168 LEU A C 1
ATOM 1393 O O . LEU A 1 168 ? 5.619 -9.028 11.930 1.00 93.81 168 LEU A O 1
ATOM 1397 N N . LEU A 1 169 ? 3.620 -8.178 12.508 1.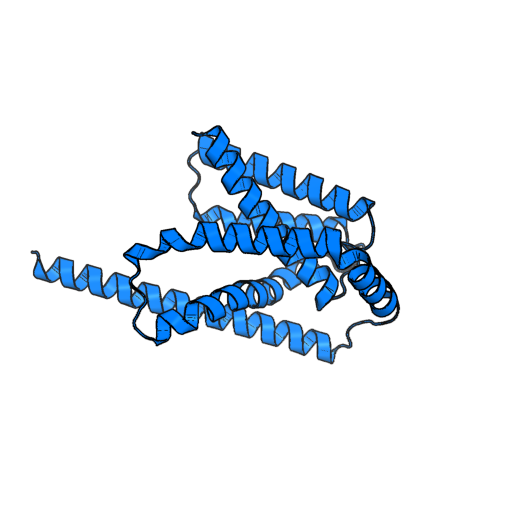00 93.62 169 LEU A N 1
ATOM 1398 C CA . LEU A 1 169 ? 3.379 -7.503 11.228 1.00 93.62 169 LEU A CA 1
ATOM 1399 C C . LEU A 1 169 ? 4.466 -6.469 10.908 1.00 93.62 169 LEU A C 1
ATOM 1401 O O . LEU A 1 169 ? 4.967 -6.425 9.792 1.00 93.62 169 LEU A O 1
ATOM 1405 N N . ASN A 1 170 ? 4.869 -5.655 11.884 1.00 94.06 170 ASN A N 1
ATOM 1406 C CA . ASN A 1 170 ? 5.910 -4.652 11.667 1.00 94.06 170 ASN A CA 1
ATOM 1407 C C . ASN A 1 170 ? 7.282 -5.275 11.406 1.00 94.06 170 ASN A C 1
ATOM 1409 O O . ASN A 1 170 ? 7.959 -4.851 10.478 1.00 94.06 170 ASN A O 1
ATOM 1413 N N . ILE A 1 171 ? 7.690 -6.257 12.212 1.00 94.69 171 ILE A N 1
ATOM 1414 C CA . ILE A 1 171 ? 8.990 -6.918 12.057 1.00 94.69 171 ILE A CA 1
ATOM 1415 C C . ILE A 1 171 ? 9.036 -7.655 10.724 1.00 94.69 171 ILE A C 1
ATOM 1417 O O . ILE A 1 171 ? 9.991 -7.473 9.981 1.00 94.69 171 ILE A O 1
ATOM 1421 N N . SER A 1 172 ? 8.006 -8.439 10.394 1.00 94.19 172 SER A N 1
ATOM 1422 C CA . SER A 1 172 ? 7.963 -9.171 9.122 1.00 94.19 172 SER A CA 1
ATOM 1423 C C . SER A 1 172 ? 7.930 -8.229 7.922 1.00 94.19 172 SER A C 1
ATOM 1425 O O . SER A 1 172 ? 8.703 -8.427 6.994 1.00 94.19 172 SER A O 1
ATOM 1427 N N . GLY A 1 173 ? 7.129 -7.161 7.961 1.00 94.31 173 GLY A N 1
ATOM 1428 C CA . GLY A 1 173 ? 7.115 -6.154 6.902 1.00 94.31 173 GLY A CA 1
ATOM 1429 C C . GLY A 1 173 ? 8.467 -5.453 6.730 1.00 94.31 173 GLY A C 1
ATOM 1430 O O . GLY A 1 173 ? 8.945 -5.314 5.610 1.00 94.31 173 GLY A O 1
ATOM 1431 N N . ILE A 1 174 ? 9.127 -5.047 7.822 1.00 95.50 174 ILE A N 1
ATOM 1432 C CA . ILE A 1 174 ? 10.465 -4.426 7.759 1.00 95.50 174 ILE A CA 1
ATOM 1433 C C . ILE A 1 174 ? 11.509 -5.424 7.251 1.00 95.50 174 ILE A C 1
ATOM 1435 O O . ILE A 1 174 ? 12.323 -5.072 6.404 1.00 95.50 174 ILE A O 1
ATOM 1439 N N . PHE A 1 175 ? 11.479 -6.662 7.741 1.00 94.69 175 PHE A N 1
ATOM 1440 C CA . PHE A 1 175 ? 12.373 -7.724 7.290 1.00 94.69 175 PHE A CA 1
ATOM 1441 C C . PHE A 1 175 ? 12.235 -7.964 5.784 1.00 94.69 175 PHE A C 1
ATOM 1443 O O . PHE A 1 175 ? 13.234 -7.983 5.072 1.00 94.69 175 PHE A O 1
ATOM 1450 N N . LEU A 1 176 ? 10.998 -8.070 5.296 1.00 93.38 176 LEU A N 1
ATOM 1451 C CA . LEU A 1 176 ? 10.686 -8.209 3.878 1.00 93.38 176 LEU A CA 1
ATOM 1452 C C . LEU A 1 176 ? 11.185 -7.015 3.056 1.00 93.38 176 LEU A C 1
ATOM 1454 O O . LEU A 1 176 ? 11.770 -7.209 1.996 1.00 93.38 176 LEU A O 1
ATOM 1458 N N . LEU A 1 177 ? 11.016 -5.789 3.559 1.00 92.38 177 LEU A N 1
ATOM 1459 C CA . LEU A 1 177 ? 11.541 -4.594 2.899 1.00 92.38 177 LEU A CA 1
ATOM 1460 C C . LEU A 1 177 ? 13.069 -4.646 2.768 1.00 92.38 177 LEU A C 1
ATOM 1462 O O . LEU A 1 177 ? 13.594 -4.406 1.686 1.00 92.38 177 LEU A O 1
ATOM 1466 N N . ILE A 1 178 ? 13.774 -4.977 3.855 1.00 92.12 178 ILE A N 1
ATOM 1467 C CA . ILE A 1 178 ? 15.239 -5.104 3.857 1.00 92.12 178 ILE A CA 1
ATOM 1468 C C . ILE A 1 178 ? 15.677 -6.190 2.873 1.00 92.12 178 ILE A C 1
ATOM 1470 O O . ILE A 1 178 ? 16.590 -5.961 2.089 1.00 92.12 178 ILE A O 1
ATOM 1474 N N . LEU A 1 179 ? 15.009 -7.345 2.885 1.00 88.44 179 LEU A N 1
ATOM 1475 C CA . LEU A 1 179 ? 15.313 -8.463 1.997 1.00 88.44 179 LEU A CA 1
ATOM 1476 C C . LEU A 1 179 ? 15.174 -8.071 0.523 1.00 88.44 179 LEU A C 1
ATOM 1478 O O . LEU A 1 179 ? 16.072 -8.348 -0.267 1.00 88.44 179 LEU A O 1
ATOM 1482 N N . VAL A 1 180 ? 14.092 -7.378 0.162 1.00 84.88 180 VAL A N 1
ATOM 1483 C CA . VAL A 1 180 ? 13.897 -6.872 -1.202 1.00 84.88 180 VAL A CA 1
ATOM 1484 C C . VAL A 1 180 ? 14.986 -5.868 -1.579 1.00 84.88 180 VAL A C 1
ATOM 1486 O O . VAL A 1 180 ? 15.566 -5.997 -2.651 1.00 84.88 180 VAL A O 1
ATOM 1489 N N . ILE A 1 181 ? 15.297 -4.901 -0.708 1.00 85.38 181 ILE A N 1
ATOM 1490 C CA . ILE A 1 181 ? 16.354 -3.911 -0.971 1.00 85.38 181 ILE A CA 1
ATOM 1491 C C . ILE A 1 181 ? 17.696 -4.614 -1.192 1.00 85.38 181 ILE A C 1
ATOM 1493 O O . ILE A 1 181 ? 18.367 -4.334 -2.176 1.00 85.38 181 ILE A O 1
ATOM 1497 N N . MET A 1 182 ? 18.064 -5.562 -0.326 1.00 83.81 182 MET A N 1
ATOM 1498 C CA . MET A 1 182 ? 19.308 -6.321 -0.466 1.00 83.81 182 MET A CA 1
ATOM 1499 C C . MET A 1 182 ? 19.375 -7.084 -1.790 1.00 83.81 182 MET A C 1
ATOM 1501 O O . MET A 1 182 ? 20.427 -7.105 -2.420 1.00 83.81 182 MET A O 1
ATOM 1505 N N . LEU A 1 183 ? 18.272 -7.700 -2.219 1.00 76.12 183 LEU A N 1
ATOM 1506 C CA . LEU A 1 183 ? 18.221 -8.455 -3.471 1.00 76.12 183 LEU A CA 1
ATOM 1507 C C . LEU A 1 183 ? 18.305 -7.546 -4.700 1.00 76.12 183 LEU A C 1
ATOM 1509 O O . LEU A 1 183 ? 19.026 -7.875 -5.640 1.00 76.12 183 LEU A O 1
ATOM 1513 N N . LEU A 1 184 ? 17.629 -6.394 -4.676 1.00 74.88 184 LEU A N 1
ATOM 1514 C CA . LEU A 1 184 ? 17.741 -5.383 -5.730 1.00 74.88 184 LEU A CA 1
ATOM 1515 C C . LEU A 1 184 ? 19.168 -4.824 -5.807 1.00 74.88 184 LEU A C 1
ATOM 1517 O O . LEU A 1 184 ? 19.753 -4.800 -6.882 1.00 74.88 184 LEU A O 1
ATOM 1521 N N . SER A 1 185 ? 19.779 -4.487 -4.668 1.00 75.19 185 SER A N 1
ATOM 1522 C CA . SER A 1 185 ? 21.173 -4.027 -4.627 1.00 75.19 185 SER A CA 1
ATOM 1523 C C . SER A 1 185 ? 22.170 -5.100 -5.065 1.00 75.19 185 SER A C 1
ATOM 1525 O O . SER A 1 185 ? 23.200 -4.775 -5.648 1.00 75.19 185 SER A O 1
ATOM 1527 N N . PHE A 1 186 ? 21.892 -6.379 -4.790 1.00 68.88 186 PHE A N 1
ATOM 1528 C CA . PHE A 1 186 ? 22.710 -7.477 -5.299 1.00 68.88 186 PHE A CA 1
ATOM 1529 C C . PHE A 1 186 ? 22.617 -7.527 -6.826 1.00 68.88 186 PHE A C 1
ATOM 1531 O O . PHE A 1 186 ? 23.662 -7.532 -7.461 1.00 68.88 186 PHE A O 1
ATOM 1538 N N . LYS A 1 187 ? 21.409 -7.466 -7.411 1.00 63.34 187 LYS A N 1
ATOM 1539 C CA . LYS A 1 187 ? 21.201 -7.409 -8.873 1.00 63.34 187 LYS A CA 1
ATOM 1540 C C . LYS A 1 187 ? 22.014 -6.278 -9.514 1.00 63.34 187 LYS A C 1
ATOM 1542 O O . LYS A 1 187 ? 22.784 -6.564 -10.427 1.00 63.34 187 LYS A O 1
ATOM 1547 N N . ASP A 1 188 ? 21.911 -5.055 -8.989 1.00 59.62 188 ASP A N 1
ATOM 1548 C CA . ASP A 1 188 ? 22.628 -3.881 -9.517 1.00 59.62 188 ASP A CA 1
ATOM 1549 C C . ASP A 1 188 ? 24.154 -4.069 -9.515 1.00 59.62 188 ASP A C 1
ATOM 1551 O O . ASP A 1 188 ? 24.864 -3.583 -10.398 1.00 59.62 188 ASP A O 1
ATOM 1555 N N . LEU A 1 189 ? 24.682 -4.813 -8.539 1.00 52.75 189 LEU A N 1
ATOM 1556 C CA . LEU A 1 189 ? 26.110 -5.100 -8.428 1.00 52.75 189 LEU A CA 1
ATOM 1557 C C . LEU A 1 189 ? 26.605 -6.124 -9.470 1.00 52.75 189 LEU A C 1
ATOM 1559 O O . LEU A 1 189 ? 27.793 -6.131 -9.791 1.00 52.75 189 LEU A O 1
ATOM 1563 N N . PHE A 1 190 ? 25.731 -6.989 -10.001 1.00 52.38 190 PHE A N 1
ATOM 1564 C CA . PHE A 1 190 ? 26.085 -7.917 -11.087 1.00 52.38 190 PHE A CA 1
ATOM 1565 C C . PHE A 1 190 ? 25.956 -7.266 -12.460 1.00 52.38 190 PHE A C 1
ATOM 1567 O O . PHE A 1 190 ? 26.876 -7.413 -13.261 1.00 52.38 190 PHE A O 1
ATOM 1574 N N . THR A 1 191 ? 24.898 -6.490 -12.706 1.00 54.97 191 THR A N 1
ATOM 1575 C CA . THR A 1 191 ? 24.733 -5.747 -13.969 1.00 54.97 191 THR A CA 1
ATOM 1576 C C . THR A 1 191 ? 25.868 -4.748 -14.185 1.00 54.97 191 THR A C 1
ATOM 1578 O O . THR A 1 191 ? 26.508 -4.760 -15.234 1.00 54.97 191 THR A O 1
ATOM 1581 N N . THR A 1 192 ? 26.233 -3.967 -13.162 1.00 53.66 192 THR A N 1
ATOM 1582 C CA . THR A 1 192 ? 27.374 -3.030 -13.256 1.00 53.66 192 THR A CA 1
ATOM 1583 C C . THR A 1 192 ? 28.723 -3.729 -13.465 1.00 53.66 192 THR A C 1
ATOM 1585 O O . THR A 1 192 ? 29.631 -3.168 -14.084 1.00 53.66 192 THR A O 1
ATOM 1588 N N . ARG A 1 193 ? 28.882 -4.967 -12.980 1.00 44.66 193 ARG A N 1
ATOM 1589 C CA . ARG A 1 193 ? 30.105 -5.759 -13.172 1.00 44.66 193 ARG A CA 1
ATOM 1590 C C . ARG A 1 193 ? 30.200 -6.344 -14.580 1.00 44.66 193 ARG A C 1
ATOM 1592 O O . ARG A 1 193 ? 31.300 -6.377 -15.125 1.00 44.66 193 ARG A O 1
ATOM 1599 N N . GLU A 1 194 ? 29.094 -6.789 -15.166 1.00 49.69 194 GLU A N 1
ATOM 1600 C CA . GLU A 1 194 ? 29.055 -7.261 -16.557 1.00 49.69 194 GLU A CA 1
ATOM 1601 C C . GLU A 1 194 ? 29.344 -6.120 -17.540 1.00 49.69 194 GLU A C 1
ATOM 1603 O O . GLU A 1 194 ? 30.218 -6.259 -18.399 1.00 49.69 194 GLU A O 1
ATOM 1608 N N . GLU A 1 195 ? 28.736 -4.948 -17.335 1.00 49.72 195 GLU A N 1
ATOM 1609 C CA . GLU A 1 195 ? 29.027 -3.743 -18.122 1.00 49.72 195 GLU A CA 1
ATOM 1610 C C . GLU A 1 195 ? 30.499 -3.313 -17.984 1.00 49.72 195 GLU A C 1
ATOM 1612 O O . GLU A 1 195 ? 31.183 -3.079 -18.982 1.00 49.72 195 GLU A O 1
ATOM 1617 N N . GLY A 1 196 ? 31.046 -3.309 -16.763 1.00 46.09 196 GLY A N 1
ATOM 1618 C CA . GLY A 1 196 ? 32.454 -2.975 -16.521 1.00 46.09 196 GLY A CA 1
ATOM 1619 C C . GLY A 1 196 ? 33.455 -3.955 -17.151 1.00 46.09 196 GLY A C 1
ATOM 1620 O O . GLY A 1 196 ? 34.520 -3.540 -17.608 1.00 46.09 196 GLY A O 1
ATOM 1621 N N . VAL A 1 197 ? 33.124 -5.249 -17.223 1.00 49.19 197 VAL A N 1
ATOM 1622 C CA . VAL A 1 197 ? 33.967 -6.267 -17.879 1.00 49.19 197 VAL A CA 1
ATOM 1623 C C . VAL A 1 197 ? 33.879 -6.160 -19.404 1.00 49.19 197 VAL A C 1
ATOM 1625 O O . VAL A 1 197 ? 34.907 -6.265 -20.071 1.00 49.19 197 VAL A O 1
ATOM 1628 N N . THR A 1 198 ? 32.699 -5.886 -19.967 1.00 47.69 198 THR A N 1
ATOM 1629 C CA . THR A 1 198 ? 32.562 -5.637 -21.416 1.00 47.69 198 THR A CA 1
ATOM 1630 C C . THR A 1 198 ? 33.286 -4.367 -21.865 1.00 47.69 198 THR A C 1
ATOM 1632 O O . THR A 1 198 ? 33.925 -4.380 -22.914 1.00 47.69 198 THR A O 1
ATOM 1635 N N . PHE A 1 199 ? 33.292 -3.311 -21.047 1.00 41.56 199 PHE A N 1
ATOM 1636 C CA . PHE A 1 199 ? 34.038 -2.082 -21.328 1.00 41.56 199 PHE A CA 1
ATOM 1637 C C . PHE A 1 199 ? 35.562 -2.297 -21.325 1.00 41.56 199 PHE A C 1
ATOM 1639 O O . PHE A 1 199 ? 36.264 -1.733 -22.159 1.00 41.56 199 PHE A O 1
ATOM 1646 N N . LEU A 1 200 ? 36.082 -3.152 -20.437 1.00 46.03 200 LEU A N 1
ATOM 1647 C CA . LEU A 1 200 ? 37.512 -3.497 -20.376 1.00 46.03 200 LEU A CA 1
ATOM 1648 C C . LEU A 1 200 ? 37.976 -4.450 -21.488 1.00 46.03 200 LEU A C 1
ATOM 1650 O O . LEU A 1 200 ? 39.169 -4.516 -21.761 1.00 46.03 200 LEU A O 1
ATOM 1654 N N . LEU A 1 201 ? 37.060 -5.200 -22.103 1.00 44.94 201 LEU A N 1
ATOM 1655 C CA . LEU A 1 201 ? 37.353 -6.103 -23.224 1.00 44.94 201 LEU A CA 1
ATOM 1656 C C . LEU A 1 201 ? 37.148 -5.445 -24.601 1.00 44.94 201 LEU A C 1
ATOM 1658 O O . LEU A 1 201 ? 37.558 -6.017 -25.609 1.00 44.94 201 LEU A O 1
ATOM 1662 N N . ALA A 1 202 ? 36.505 -4.275 -24.646 1.00 46.88 202 ALA A N 1
ATOM 1663 C CA . ALA A 1 202 ? 36.234 -3.508 -25.863 1.00 46.88 202 ALA A CA 1
ATOM 1664 C C . ALA A 1 202 ? 37.193 -2.318 -26.088 1.00 46.88 202 ALA A C 1
ATOM 1666 O O . ALA A 1 202 ? 37.056 -1.622 -27.097 1.00 46.88 202 ALA A O 1
ATOM 1667 N N . GLY A 1 203 ? 38.134 -2.077 -25.166 1.00 39.12 203 GLY A N 1
ATOM 1668 C CA . GLY A 1 203 ? 39.241 -1.120 -25.307 1.00 39.12 203 GLY A CA 1
ATOM 1669 C C . GLY A 1 203 ? 40.562 -1.820 -25.587 1.00 39.12 203 GLY A C 1
ATOM 1670 O O . GLY A 1 203 ? 41.372 -1.234 -26.339 1.00 39.12 203 GLY A O 1
#

Secondary structure (DSSP, 8-state):
-HHHHHHHHHHHHHHHHHHHHHHHHHTS--GGGSSHHHHHHHHHHHHHHHHHHHHHHHHH---TTHHHHHHHHHHHHHHHHH-SS-HHHHHTTHHHHHHHHHHHHHHHHHHHHHTT---GGGTTSSHHHHHHHHHHHHHHHHHTTHHHHHHHHHHHHH----HHHHHHHHHHHHHHHHHHHHHHHHHHHHHHHHHHHHHHH--

Organism: NCBI:txid2838483

pLDDT: mean 78.03, std 13.74, range [39.12, 95.5]

Radius of gyration: 19.4 Å; chains: 1; bounding box: 60×41×47 Å